Protein AF-A0A0F8XBI9-F1 (afdb_monomer_lite)

pLDDT: mean 73.4, std 14.97, range [35.91, 98.0]

Secondary structure (DSSP, 8-state):
-HHHHHHHHHHHHHHHHHHHHHHHHHHHHHHHHHHHHHHHHHHHHHH---TTT---TT--TTSHHHHHTS-SS---TTS-HHHHHHHHHHHHHHHHHHHHHHHHHHHHHHHHHHHHHHHHHHSHHHHS-HHHH-TT-HHHHHHHHHHHHHHHHHHHHHHHHHHTTSS--S------HHHHHHHHHTT-

Foldseek 3Di:
DVVVVVVVVVVVVVVVVVVVVCVVVVVVVVVVVVVVVVVVVVVVVVPPPCLVVDDPPPDPLLDPVVLVSDDCFDPDPPDDPVVRVVVNVVSVVSVVVNVVVVVVVVVVVVVVVVVVVCVLVVCCCPRPPVVVVDPPDPVVVVVVVVVVVVVVVVVVVVVVVVVVVPPDPDDDDDPDPVVVVVVVVVVD

Structure (mmCIF, N/CA/C/O backbone):
data_AF-A0A0F8XBI9-F1
#
_entry.id   AF-A0A0F8XBI9-F1
#
loop_
_atom_site.group_PDB
_atom_site.id
_atom_site.type_symbol
_atom_site.label_atom_id
_atom_site.label_alt_id
_atom_site.label_comp_id
_atom_site.label_asym_id
_atom_site.label_entity_id
_atom_site.label_seq_id
_atom_site.pdbx_PDB_ins_code
_atom_site.Cartn_x
_atom_site.Cartn_y
_atom_site.Cartn_z
_atom_site.occupancy
_atom_site.B_iso_or_equiv
_atom_site.auth_seq_id
_atom_site.auth_comp_id
_atom_site.auth_asym_id
_atom_site.auth_atom_id
_atom_site.pdbx_PDB_model_num
ATOM 1 N N . MET A 1 1 ? -11.771 57.937 15.665 1.00 55.94 1 MET A N 1
ATOM 2 C CA . MET A 1 1 ? -10.789 56.861 15.385 1.00 55.94 1 MET A CA 1
ATOM 3 C C . MET A 1 1 ? -11.235 55.465 15.844 1.00 55.94 1 MET A C 1
ATOM 5 O O . MET A 1 1 ? -10.722 54.501 15.302 1.00 55.94 1 MET A O 1
ATOM 9 N N . ALA A 1 2 ? -12.208 55.312 16.757 1.00 57.69 2 ALA A N 1
ATOM 10 C CA . ALA A 1 2 ? -12.645 53.989 17.236 1.00 57.69 2 ALA A CA 1
ATOM 11 C C . ALA A 1 2 ? -13.531 53.184 16.253 1.00 57.69 2 ALA A C 1
ATOM 13 O O . ALA A 1 2 ? -13.509 51.959 16.274 1.00 57.69 2 ALA A O 1
ATOM 14 N N . THR A 1 3 ? -14.278 53.835 15.355 1.00 57.53 3 THR A N 1
ATOM 15 C CA . THR A 1 3 ? -15.223 53.157 14.443 1.00 57.53 3 THR A CA 1
ATOM 16 C C . THR A 1 3 ? -14.546 52.416 13.285 1.00 57.53 3 THR A C 1
ATOM 18 O O . THR A 1 3 ? -15.024 51.364 12.872 1.00 57.53 3 THR A O 1
ATOM 21 N N . ALA A 1 4 ? -13.398 52.905 12.801 1.00 59.53 4 ALA A N 1
ATOM 22 C CA . ALA A 1 4 ? -12.642 52.256 11.726 1.00 59.53 4 ALA A CA 1
ATOM 23 C C . ALA A 1 4 ? -12.000 50.927 12.172 1.00 59.53 4 ALA A C 1
ATOM 25 O O . ALA A 1 4 ? -11.956 49.977 11.396 1.00 59.53 4 ALA A O 1
ATOM 26 N N . ALA A 1 5 ? -11.560 50.838 13.433 1.00 59.75 5 ALA A N 1
ATOM 27 C CA . ALA A 1 5 ? -10.934 49.637 13.991 1.00 59.75 5 ALA A CA 1
ATOM 28 C C . ALA A 1 5 ?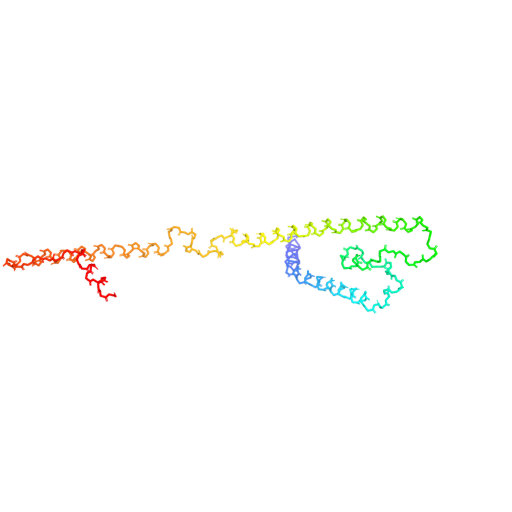 -11.935 48.490 14.226 1.00 59.75 5 ALA A C 1
ATOM 30 O O . ALA A 1 5 ? -11.600 47.317 14.071 1.00 59.75 5 ALA A O 1
ATOM 31 N N . VAL A 1 6 ? -13.185 48.818 14.565 1.00 60.22 6 VAL A N 1
ATOM 32 C CA . VAL A 1 6 ? -14.250 47.811 14.704 1.00 60.22 6 VAL A CA 1
ATOM 33 C C . VAL A 1 6 ? -14.644 47.266 13.330 1.00 60.22 6 VAL A C 1
ATOM 35 O O . VAL A 1 6 ? -14.832 46.061 13.182 1.00 60.22 6 VAL A O 1
ATOM 38 N N . PHE A 1 7 ? -14.686 48.120 12.303 1.00 60.91 7 PHE A N 1
ATOM 39 C CA . PHE A 1 7 ? -15.050 47.706 10.948 1.00 60.91 7 PHE A CA 1
ATOM 40 C C . PHE A 1 7 ? -14.015 46.759 10.321 1.00 60.91 7 PHE A C 1
ATOM 42 O O . PHE A 1 7 ? -14.392 45.764 9.708 1.00 60.91 7 PHE A O 1
ATOM 49 N N . THR A 1 8 ? -12.716 47.001 10.526 1.00 69.56 8 THR A N 1
ATOM 50 C CA . THR A 1 8 ? -11.664 46.091 10.040 1.00 69.56 8 THR A CA 1
ATOM 51 C C . THR A 1 8 ? -11.656 44.758 10.787 1.00 69.56 8 THR A C 1
ATOM 53 O O . THR A 1 8 ? -11.467 43.723 10.156 1.00 69.56 8 THR A O 1
ATOM 56 N N . SER A 1 9 ? -11.927 44.750 12.095 1.00 67.44 9 SER A N 1
ATOM 57 C CA . SER A 1 9 ? -12.008 43.519 12.896 1.00 67.44 9 SER A CA 1
ATOM 58 C C . SER A 1 9 ? -13.212 42.643 12.517 1.00 67.44 9 SER A C 1
ATOM 60 O O . SER A 1 9 ? -13.079 41.429 12.338 1.00 67.44 9 SER A O 1
ATOM 62 N N . VAL A 1 10 ? -14.383 43.255 12.302 1.00 70.00 10 VAL A N 1
ATOM 63 C CA . VAL A 1 10 ? -15.590 42.547 11.839 1.00 70.00 10 VAL A CA 1
ATOM 64 C C . VAL A 1 10 ? -15.406 42.029 10.410 1.00 70.00 10 VAL A C 1
ATOM 66 O O . VAL A 1 10 ? -15.778 40.899 10.107 1.00 70.00 10 VAL A O 1
ATOM 69 N N . PHE A 1 11 ? -14.762 42.804 9.534 1.00 73.19 11 PHE A N 1
ATOM 70 C CA . PHE A 1 11 ? -14.468 42.355 8.173 1.00 73.19 11 PHE A CA 1
ATOM 71 C C . PHE A 1 11 ? -13.441 41.213 8.148 1.00 73.19 11 PHE A C 1
ATOM 73 O O . PHE A 1 11 ? -13.590 40.262 7.383 1.00 73.19 11 PHE A O 1
ATOM 80 N N . PHE A 1 12 ? -12.429 41.257 9.019 1.00 71.94 12 PHE A N 1
ATOM 81 C CA . PHE A 1 12 ? -11.419 40.205 9.125 1.00 71.94 12 PHE A CA 1
ATOM 82 C C . PHE A 1 12 ? -12.008 38.900 9.674 1.00 71.94 12 PHE A C 1
ATOM 84 O O . PHE A 1 12 ? -11.753 37.831 9.125 1.00 71.94 12 PHE A O 1
ATOM 91 N N . THR A 1 13 ? -12.859 38.979 10.700 1.00 71.50 13 THR A N 1
ATOM 92 C CA . THR A 1 13 ? -13.565 37.807 11.245 1.00 71.50 13 THR A CA 1
ATOM 93 C C . THR A 1 13 ? -14.581 37.236 10.258 1.00 71.50 13 THR A C 1
ATOM 95 O O . THR A 1 13 ? -14.634 36.020 10.092 1.00 71.50 13 THR A O 1
ATOM 98 N N . PHE A 1 14 ? -15.315 38.080 9.527 1.00 73.25 14 PHE A N 1
ATOM 99 C CA . PHE A 1 14 ? -16.223 37.632 8.469 1.00 73.25 14 PHE A CA 1
ATOM 100 C C . PHE A 1 14 ? -15.474 36.971 7.303 1.00 73.25 14 PHE A C 1
ATOM 102 O O . PHE A 1 14 ? -15.871 35.901 6.854 1.00 73.25 14 PHE A O 1
ATOM 109 N N . CYS A 1 15 ? -14.352 37.541 6.854 1.00 69.69 15 CYS A N 1
ATOM 110 C CA . CYS A 1 15 ? -13.518 36.959 5.799 1.00 69.69 15 CYS A CA 1
ATOM 111 C C . CYS A 1 15 ? -12.897 35.621 6.236 1.00 69.69 15 CYS A C 1
ATOM 113 O O . CYS A 1 15 ? -12.906 34.652 5.478 1.00 69.69 15 CYS A O 1
ATOM 115 N N . MET A 1 16 ? -12.434 35.522 7.487 1.00 68.75 16 MET A N 1
ATOM 116 C CA . MET A 1 16 ? -11.900 34.276 8.044 1.00 68.75 16 MET A CA 1
ATOM 117 C C . MET A 1 16 ? -12.987 33.196 8.182 1.00 68.75 16 MET A C 1
ATOM 119 O O . MET A 1 16 ? -12.736 32.028 7.886 1.00 68.75 16 MET A O 1
ATOM 123 N N . LEU A 1 17 ? -14.209 33.583 8.563 1.00 70.56 17 LEU A N 1
ATOM 124 C CA . LEU A 1 17 ? -15.373 32.696 8.632 1.00 70.56 17 LEU A CA 1
ATOM 125 C C . LEU A 1 17 ? -15.809 32.223 7.238 1.00 70.56 17 LEU A C 1
ATOM 127 O O . LEU A 1 17 ? -16.051 31.036 7.036 1.00 70.56 17 LEU A O 1
ATOM 131 N N . TRP A 1 18 ? -15.833 33.122 6.254 1.00 65.44 18 TRP A N 1
ATOM 132 C CA . TRP A 1 18 ? -16.165 32.800 4.865 1.00 65.44 18 TRP A CA 1
ATOM 133 C C . TRP A 1 18 ? -15.107 31.894 4.216 1.00 65.44 18 TRP A C 1
ATOM 135 O O . TRP A 1 18 ? -15.444 30.964 3.481 1.00 65.44 18 TRP A O 1
ATOM 145 N N . ALA A 1 19 ? -13.828 32.098 4.551 1.00 62.16 19 ALA A N 1
ATOM 146 C CA . ALA A 1 19 ? -12.738 31.210 4.159 1.00 62.16 19 ALA A CA 1
ATOM 147 C C . ALA A 1 19 ? -12.867 29.818 4.807 1.00 62.16 19 ALA A C 1
ATOM 149 O O . ALA A 1 19 ? -12.650 28.813 4.134 1.00 62.16 19 ALA A O 1
ATOM 150 N N . LYS A 1 20 ? -13.272 29.737 6.083 1.00 68.19 20 LYS A N 1
ATOM 151 C CA . LYS A 1 20 ? -13.486 28.468 6.801 1.00 68.19 20 LYS A CA 1
ATOM 152 C C . LYS A 1 20 ? -14.666 27.667 6.233 1.00 68.19 20 LYS A C 1
ATOM 154 O O . LYS A 1 20 ? -14.562 26.451 6.105 1.00 68.19 20 LYS A O 1
ATOM 159 N N . VAL A 1 21 ? -15.761 28.336 5.866 1.00 69.00 21 VAL A N 1
ATOM 160 C CA . VAL A 1 21 ? -16.979 27.694 5.334 1.00 69.00 21 VAL A CA 1
ATOM 161 C C . VAL A 1 21 ? -16.777 27.141 3.916 1.00 69.00 21 VAL A C 1
ATOM 163 O O . VAL A 1 21 ? -17.317 26.087 3.595 1.00 69.00 21 VAL A O 1
ATOM 166 N N . ASN A 1 22 ? -15.962 27.789 3.077 1.00 64.44 22 ASN A N 1
ATOM 167 C CA . ASN A 1 22 ? -15.750 27.364 1.683 1.00 64.44 22 ASN A CA 1
ATOM 168 C C . ASN A 1 22 ? -14.592 26.371 1.472 1.00 64.44 22 ASN A C 1
ATOM 170 O O . ASN A 1 22 ? -14.479 25.784 0.395 1.00 64.44 22 ASN A O 1
ATOM 174 N N . GLN A 1 23 ? -13.747 26.145 2.483 1.00 70.50 23 GLN A N 1
ATOM 175 C CA . GLN A 1 23 ? -12.643 25.178 2.422 1.00 70.50 23 GLN A CA 1
ATOM 176 C C . GLN A 1 23 ? -13.041 23.770 1.928 1.00 70.50 23 GLN A C 1
ATOM 178 O O . GLN A 1 23 ? -12.378 23.281 1.011 1.00 70.50 23 GLN A O 1
ATOM 183 N N . PRO A 1 24 ? -14.097 23.112 2.450 1.00 72.69 24 PRO A N 1
ATOM 184 C CA . PRO A 1 24 ? -14.445 21.756 2.018 1.00 72.69 24 PRO A CA 1
ATOM 185 C C . PRO A 1 24 ? -14.944 21.695 0.565 1.00 72.69 24 PRO A C 1
ATOM 187 O O . PRO A 1 24 ? -14.621 20.751 -0.153 1.00 72.69 24 PRO A O 1
ATOM 190 N N . ALA A 1 25 ? -15.675 22.713 0.095 1.00 74.75 25 ALA A N 1
ATOM 191 C CA . ALA A 1 25 ? -16.201 22.755 -1.271 1.00 74.75 25 ALA A CA 1
ATOM 192 C C . ALA A 1 25 ? -15.086 22.946 -2.314 1.00 74.75 25 ALA A C 1
ATOM 194 O O . ALA A 1 25 ? -15.041 22.235 -3.317 1.00 74.75 25 ALA A O 1
ATOM 195 N N . VAL A 1 26 ? -14.138 23.853 -2.054 1.00 79.00 26 VAL A N 1
ATOM 196 C CA . VAL A 1 26 ? -12.990 24.088 -2.948 1.00 79.00 26 VAL A CA 1
ATOM 197 C C . VAL A 1 26 ? -12.076 22.864 -3.004 1.00 79.00 26 VAL A C 1
ATOM 199 O O . VAL A 1 26 ? -11.599 22.503 -4.079 1.00 79.00 26 VAL A O 1
ATOM 202 N N . GLN A 1 27 ? -11.867 22.184 -1.873 1.00 77.94 27 GLN A N 1
ATOM 203 C CA . GLN A 1 27 ? -11.088 20.945 -1.832 1.00 77.94 27 GLN A CA 1
ATOM 204 C C . GLN A 1 27 ? -11.757 19.824 -2.632 1.00 77.94 27 GLN A C 1
ATOM 206 O O . GLN A 1 27 ? -11.076 19.154 -3.408 1.00 77.94 27 GLN A O 1
ATOM 211 N N . HIS A 1 28 ? -13.077 19.660 -2.512 1.00 83.00 28 HIS A N 1
ATOM 212 C CA . HIS A 1 28 ? -13.815 18.668 -3.292 1.00 83.00 28 HIS A CA 1
ATOM 213 C C . HIS A 1 28 ? -13.764 18.948 -4.795 1.00 83.00 28 HIS A C 1
ATOM 215 O O . HIS A 1 28 ? -13.517 18.029 -5.572 1.00 83.00 28 HIS A O 1
ATOM 221 N N . VAL A 1 29 ? -13.938 20.202 -5.218 1.00 89.12 29 VAL A N 1
ATOM 222 C CA . VAL A 1 29 ? -13.847 20.574 -6.639 1.00 89.12 29 VAL A CA 1
ATOM 223 C C . VAL A 1 29 ? -12.425 20.376 -7.166 1.00 89.12 29 VAL A C 1
ATOM 225 O O . VAL A 1 29 ? -12.247 19.815 -8.243 1.00 89.12 29 VAL A O 1
ATOM 228 N N . ALA A 1 30 ? -11.397 20.750 -6.400 1.00 85.00 30 ALA A N 1
ATOM 229 C CA . ALA A 1 30 ? -10.008 20.510 -6.788 1.00 85.00 30 ALA A CA 1
ATOM 230 C C . ALA A 1 30 ? -9.706 19.008 -6.926 1.00 85.00 30 ALA A C 1
ATOM 232 O O . ALA A 1 30 ? -9.077 18.591 -7.899 1.00 85.00 30 ALA A O 1
ATOM 233 N N . GLN A 1 31 ? -10.198 18.182 -5.997 1.00 83.00 31 GLN A N 1
ATOM 234 C CA . GLN A 1 31 ? -10.091 16.723 -6.077 1.00 83.00 31 GLN A CA 1
ATOM 235 C C . GLN A 1 31 ? -10.841 16.161 -7.287 1.00 83.00 31 GLN A C 1
ATOM 237 O O . GLN A 1 31 ? -10.300 15.303 -7.981 1.00 83.00 31 GLN A O 1
ATOM 242 N N . GLN A 1 32 ? -12.038 16.670 -7.588 1.00 88.06 32 GLN A N 1
ATOM 243 C CA . GLN A 1 32 ? -12.808 16.270 -8.766 1.00 88.06 32 GLN A CA 1
ATOM 244 C C . GLN A 1 32 ? -12.078 16.631 -10.059 1.00 88.06 32 GLN A C 1
ATOM 246 O O . GLN A 1 32 ? -11.885 15.753 -10.894 1.00 88.06 32 GLN A O 1
ATOM 251 N N . ILE A 1 33 ? -11.581 17.862 -10.202 1.00 87.00 33 ILE A N 1
ATOM 252 C CA . ILE A 1 33 ? -10.787 18.288 -11.366 1.00 87.00 33 ILE A CA 1
ATOM 253 C C . ILE A 1 33 ? -9.533 17.424 -11.503 1.00 87.00 33 ILE A C 1
ATOM 255 O O . ILE A 1 33 ? -9.216 16.974 -12.599 1.00 87.00 33 ILE A O 1
ATOM 259 N N . THR A 1 34 ? -8.857 17.133 -10.392 1.00 87.38 34 THR A N 1
ATOM 260 C CA . THR A 1 34 ? -7.678 16.261 -10.383 1.00 87.38 34 THR A CA 1
ATOM 261 C C . THR A 1 34 ? -8.048 14.853 -10.852 1.00 87.38 34 THR A C 1
ATOM 263 O O . THR A 1 34 ? -7.385 14.305 -11.726 1.00 87.38 34 THR A O 1
ATOM 266 N N . SER A 1 35 ? -9.142 14.281 -10.342 1.00 84.56 35 SER A N 1
ATOM 267 C CA . SER A 1 35 ? -9.619 12.956 -10.751 1.00 84.56 35 SER A CA 1
ATOM 268 C C . SER A 1 35 ? -10.030 12.909 -12.225 1.00 84.56 35 SER A C 1
ATOM 270 O O . SER A 1 35 ? -9.683 11.959 -12.922 1.00 84.56 35 SER A O 1
ATOM 272 N N . LEU A 1 36 ? -10.688 13.962 -12.724 1.00 88.00 36 LEU A N 1
ATOM 273 C CA . LEU A 1 36 ? -11.089 14.086 -14.121 1.00 88.00 36 LEU A CA 1
ATOM 274 C C . LEU A 1 36 ? -9.868 14.232 -15.029 1.00 88.00 36 LEU A C 1
ATOM 276 O O . LEU A 1 36 ? -9.789 13.538 -16.039 1.00 88.00 36 LEU A O 1
ATOM 280 N N . TYR A 1 37 ? -8.885 15.045 -14.642 1.00 84.38 37 TYR A N 1
ATOM 281 C CA . TYR A 1 37 ? -7.615 15.179 -15.352 1.00 84.38 37 TYR A CA 1
ATOM 282 C C . TYR A 1 37 ? -6.885 13.835 -15.442 1.00 84.38 37 TYR A C 1
ATOM 284 O O . TYR A 1 37 ? -6.542 13.404 -16.539 1.00 84.38 37 TYR A O 1
ATOM 292 N N . TRP A 1 38 ? -6.731 13.111 -14.329 1.00 76.38 38 TRP A N 1
ATOM 293 C CA . TRP A 1 38 ? -6.108 11.782 -14.344 1.00 76.38 38 TRP A CA 1
ATOM 294 C C . TRP A 1 38 ? -6.920 10.755 -15.142 1.00 76.38 38 TRP A C 1
ATOM 296 O O . TRP A 1 38 ? -6.336 9.910 -15.821 1.00 76.38 38 TRP A O 1
ATOM 306 N N . SER A 1 39 ? -8.255 10.829 -15.117 1.00 79.69 39 SER A N 1
ATOM 307 C CA . SER A 1 39 ? -9.118 9.955 -15.922 1.00 79.69 39 SER A CA 1
ATOM 308 C C . SER A 1 39 ? -8.989 10.234 -17.422 1.00 79.69 39 SER A C 1
ATOM 310 O O . SER A 1 39 ? -8.874 9.300 -18.203 1.00 79.69 39 SER A O 1
ATOM 312 N N . SER A 1 40 ? -8.909 11.505 -17.820 1.00 78.56 40 SER A N 1
ATOM 313 C CA . SER A 1 40 ? -8.727 11.922 -19.210 1.00 78.56 40 SER A CA 1
ATOM 314 C C . SER A 1 40 ? -7.331 11.566 -19.712 1.00 78.56 40 SER A C 1
ATOM 316 O O . SER A 1 40 ? -7.199 10.941 -20.756 1.00 78.56 40 SER A O 1
ATOM 318 N N . VAL A 1 41 ? -6.285 11.843 -18.927 1.00 71.62 41 VAL A N 1
ATOM 319 C CA . VAL A 1 41 ? -4.907 11.443 -19.252 1.00 71.62 41 VAL A CA 1
ATOM 320 C C . VAL A 1 41 ? -4.810 9.926 -19.408 1.00 71.62 41 VAL A C 1
ATOM 322 O O . VAL A 1 41 ? -4.250 9.457 -20.393 1.00 71.62 41 VAL A O 1
ATOM 325 N N . SER A 1 42 ? -5.402 9.153 -18.492 1.00 65.75 42 SER A N 1
ATOM 326 C CA . SER A 1 42 ? -5.386 7.686 -18.585 1.00 65.75 42 SER A CA 1
ATOM 327 C C . SER A 1 42 ? -6.239 7.130 -19.736 1.00 65.75 42 SER A C 1
ATOM 329 O O . SER A 1 42 ? -5.893 6.094 -20.302 1.00 65.75 42 SER A O 1
ATOM 331 N N . GLN A 1 43 ? -7.325 7.805 -20.123 1.00 62.84 43 GLN A N 1
ATOM 332 C CA . GLN A 1 43 ? -8.129 7.455 -21.301 1.00 62.84 43 GLN A CA 1
ATOM 333 C C . GLN A 1 43 ? -7.398 7.780 -22.602 1.00 62.84 43 GLN A C 1
ATOM 335 O O . GLN A 1 43 ? -7.318 6.918 -23.469 1.00 62.84 43 GLN A O 1
ATOM 340 N N . ILE A 1 44 ? -6.766 8.952 -22.702 1.00 58.78 44 ILE A N 1
ATOM 341 C CA . ILE A 1 44 ? -5.919 9.318 -23.842 1.00 58.78 44 ILE A CA 1
ATOM 342 C C . ILE A 1 44 ? -4.793 8.295 -23.991 1.00 58.78 44 ILE A C 1
ATOM 344 O O . ILE A 1 44 ? -4.588 7.799 -25.089 1.00 58.78 44 ILE A O 1
ATOM 348 N N . THR A 1 45 ? -4.137 7.878 -22.900 1.00 56.66 45 THR A N 1
ATOM 349 C CA . THR A 1 45 ? -3.123 6.810 -22.972 1.00 56.66 45 THR A CA 1
ATOM 350 C C . THR A 1 45 ? -3.674 5.433 -23.363 1.00 56.66 45 THR A C 1
ATOM 352 O O . THR A 1 45 ? -2.896 4.584 -23.780 1.00 56.66 45 THR A O 1
ATOM 355 N N . ARG A 1 46 ? -4.985 5.182 -23.219 1.00 55.84 46 ARG A N 1
ATOM 356 C CA . ARG A 1 46 ? -5.636 3.917 -23.614 1.00 55.84 46 ARG A CA 1
ATOM 357 C C . ARG A 1 46 ? -6.137 3.925 -25.058 1.00 55.84 46 ARG A C 1
ATOM 359 O O . ARG A 1 46 ? -6.100 2.877 -25.692 1.00 55.84 46 ARG A O 1
ATOM 366 N N . ASP A 1 47 ? -6.589 5.074 -25.560 1.00 50.94 47 ASP A N 1
ATOM 367 C CA . ASP A 1 47 ? -7.105 5.226 -26.928 1.00 50.94 47 ASP A CA 1
ATOM 368 C C . ASP A 1 47 ? -5.988 5.318 -27.975 1.00 50.94 47 ASP A C 1
ATOM 370 O O . ASP A 1 47 ? -6.229 5.063 -29.160 1.00 50.94 47 ASP A O 1
ATOM 374 N N . VAL A 1 48 ? -4.746 5.625 -27.569 1.00 47.47 48 VAL A N 1
ATOM 375 C CA . VAL A 1 48 ? -3.622 5.491 -28.494 1.00 47.47 48 VAL A CA 1
ATOM 376 C C . VAL A 1 48 ? -3.288 4.011 -28.666 1.00 47.47 48 VAL A C 1
ATOM 378 O O . VAL A 1 48 ? -2.600 3.371 -27.877 1.00 47.47 48 VAL A O 1
ATOM 381 N N . THR A 1 49 ? -3.742 3.491 -29.793 1.00 44.09 49 THR A N 1
ATOM 382 C CA . THR A 1 49 ? -3.274 2.318 -30.537 1.00 44.09 49 THR A CA 1
ATOM 383 C C . THR A 1 49 ? -1.766 2.367 -30.889 1.00 44.09 49 THR A C 1
ATOM 385 O O . THR A 1 49 ? -1.334 1.835 -31.907 1.00 44.09 49 THR A O 1
ATOM 388 N N . SER A 1 50 ? -0.927 2.989 -30.051 1.00 47.88 50 SER A N 1
ATOM 389 C CA . SER A 1 50 ? 0.518 3.203 -30.215 1.00 47.88 50 SER A CA 1
ATOM 390 C C . SER A 1 50 ? 1.379 2.224 -29.417 1.00 47.88 50 SER A C 1
ATOM 392 O O . SER A 1 50 ? 2.563 2.482 -29.206 1.00 47.88 50 SER A O 1
ATOM 394 N N . LEU A 1 51 ? 0.856 1.058 -29.029 1.00 50.38 51 LEU A N 1
ATOM 395 C CA . LEU A 1 51 ? 1.710 -0.009 -28.488 1.00 50.38 51 LEU A CA 1
ATOM 396 C C . LEU A 1 51 ? 2.775 -0.488 -29.503 1.00 50.38 51 LEU A C 1
ATOM 398 O O . LEU A 1 51 ? 3.790 -1.040 -29.094 1.00 50.38 51 LEU A O 1
ATOM 402 N N . GLU A 1 52 ? 2.596 -0.213 -30.802 1.00 48.25 52 GLU A N 1
ATOM 403 C CA . GLU A 1 52 ? 3.609 -0.437 -31.850 1.00 48.25 52 GLU A CA 1
ATOM 404 C C . GLU A 1 52 ? 4.571 0.750 -32.068 1.00 48.25 52 GLU A C 1
ATOM 406 O O . GLU A 1 52 ? 5.618 0.574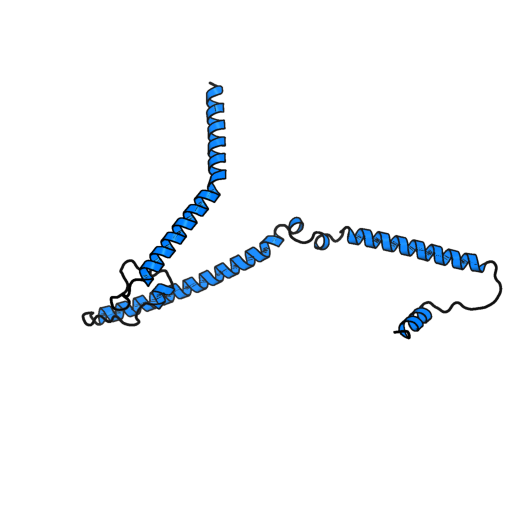 -32.686 1.00 48.25 52 GLU A O 1
ATOM 411 N N . ARG A 1 53 ? 4.256 1.961 -31.576 1.00 47.81 53 ARG A N 1
ATOM 412 C CA . ARG A 1 53 ? 5.047 3.188 -31.836 1.00 47.81 53 ARG A CA 1
ATOM 413 C C . ARG A 1 53 ? 5.892 3.653 -30.643 1.00 47.81 53 ARG A C 1
ATOM 415 O O . ARG A 1 53 ? 6.700 4.566 -30.783 1.00 47.81 53 ARG A O 1
ATOM 422 N N . GLY A 1 54 ? 5.772 2.984 -29.502 1.00 54.75 54 GLY A N 1
ATOM 423 C CA . GLY A 1 54 ? 6.531 3.309 -28.302 1.00 54.75 54 GLY A CA 1
ATOM 424 C C . GLY A 1 54 ? 5.784 4.256 -27.369 1.00 54.75 54 GLY A C 1
ATOM 425 O O . GLY A 1 54 ? 4.773 4.865 -27.708 1.00 54.75 54 GLY A O 1
ATOM 426 N N . ILE A 1 55 ? 6.282 4.316 -26.141 1.00 62.28 55 ILE A N 1
ATOM 427 C CA . ILE A 1 55 ? 5.696 5.085 -25.046 1.00 62.28 55 ILE A CA 1
ATOM 428 C C . ILE A 1 55 ? 5.950 6.566 -25.314 1.00 62.28 55 ILE A C 1
ATOM 430 O O . ILE A 1 55 ? 7.104 6.981 -25.437 1.00 62.28 55 ILE A O 1
ATOM 434 N N . ASP A 1 56 ? 4.882 7.361 -25.395 1.00 65.19 56 ASP A N 1
ATOM 435 C CA . ASP A 1 56 ? 5.006 8.805 -25.577 1.00 65.19 56 ASP A CA 1
ATOM 436 C C . ASP A 1 56 ? 5.847 9.420 -24.450 1.00 65.19 56 ASP A C 1
ATOM 438 O O . ASP A 1 56 ? 5.749 9.048 -23.279 1.00 65.19 56 ASP A O 1
ATOM 442 N N . ARG A 1 57 ? 6.670 10.420 -24.788 1.00 68.19 57 ARG A N 1
ATOM 443 C CA . ARG A 1 57 ? 7.581 11.093 -23.839 1.00 68.19 57 ARG A CA 1
ATOM 444 C C . ARG A 1 57 ? 6.860 11.726 -22.636 1.00 68.19 57 ARG A C 1
ATOM 446 O O . ARG A 1 57 ? 7.501 12.066 -21.645 1.00 68.19 57 ARG A O 1
ATOM 453 N N . THR A 1 58 ? 5.549 11.911 -22.734 1.00 70.31 58 THR A N 1
ATOM 454 C CA . THR A 1 58 ? 4.674 12.479 -21.703 1.00 70.31 58 THR A CA 1
ATOM 455 C C . THR A 1 58 ? 4.076 11.436 -20.760 1.00 70.31 58 THR A C 1
ATOM 457 O O . THR A 1 58 ? 3.411 11.818 -19.798 1.00 70.31 58 THR A O 1
ATOM 460 N N . VAL A 1 59 ? 4.289 10.138 -21.003 1.00 73.50 59 VAL A N 1
ATOM 461 C CA . VAL A 1 59 ? 3.737 9.084 -20.151 1.00 73.50 59 VAL A CA 1
ATOM 462 C C . VAL A 1 59 ? 4.394 9.134 -18.779 1.00 73.50 59 VAL A C 1
ATOM 464 O O . VAL A 1 59 ? 5.616 9.083 -18.633 1.00 73.50 59 VAL A O 1
ATOM 467 N N . ASP A 1 60 ? 3.554 9.215 -17.751 1.00 77.81 60 ASP A N 1
ATOM 468 C CA . ASP A 1 60 ? 4.015 9.196 -16.375 1.00 77.81 60 ASP A CA 1
ATOM 469 C C . ASP A 1 60 ? 4.512 7.793 -15.993 1.00 77.81 60 ASP A C 1
ATOM 471 O O . ASP A 1 60 ? 3.728 6.871 -15.746 1.00 77.81 60 ASP A O 1
ATOM 475 N N . LEU A 1 61 ? 5.835 7.647 -15.904 1.00 79.25 61 LEU A N 1
ATOM 476 C CA . LEU A 1 61 ? 6.517 6.431 -15.448 1.00 79.25 61 LEU A CA 1
ATOM 477 C C . LEU A 1 61 ? 6.456 6.251 -13.925 1.00 79.25 61 LEU A C 1
ATOM 479 O O . LEU A 1 61 ? 7.135 5.391 -13.368 1.00 79.25 61 LEU A O 1
ATOM 483 N N . SER A 1 62 ? 5.675 7.072 -13.222 1.00 76.81 62 SER A N 1
ATOM 484 C CA . SER A 1 62 ? 5.360 6.848 -11.821 1.00 76.81 62 SER A CA 1
ATOM 485 C C . SER A 1 62 ? 4.232 5.819 -11.640 1.00 76.81 62 SER A C 1
ATOM 487 O O . SER A 1 62 ? 4.192 5.158 -10.605 1.00 76.81 62 SER A O 1
ATOM 489 N N . SER A 1 63 ? 3.341 5.629 -12.613 1.00 78.44 63 SER A N 1
ATOM 490 C CA . SER A 1 63 ? 2.240 4.669 -12.486 1.00 78.44 63 SER A CA 1
ATOM 491 C C . SER A 1 63 ? 2.709 3.233 -12.727 1.00 78.44 63 SER A C 1
ATOM 493 O O . SER A 1 63 ? 3.286 2.941 -13.774 1.00 78.44 63 SER A O 1
ATOM 495 N N . HIS A 1 64 ? 2.387 2.312 -11.810 1.00 81.56 64 HIS A N 1
ATOM 496 C CA . HIS A 1 64 ? 2.714 0.887 -11.959 1.00 81.56 64 HIS A CA 1
ATOM 497 C C . HIS A 1 64 ? 2.187 0.302 -13.279 1.00 81.56 64 HIS A C 1
ATOM 499 O O . HIS A 1 64 ? 2.900 -0.436 -13.952 1.00 81.56 64 HIS A O 1
ATOM 505 N N . GLN A 1 65 ? 0.970 0.679 -13.692 1.00 78.56 65 GLN A N 1
ATOM 506 C CA . GLN A 1 65 ? 0.364 0.181 -14.934 1.00 78.56 65 GLN A CA 1
ATOM 507 C C . GLN A 1 65 ? 1.204 0.554 -16.164 1.00 78.56 65 GLN A C 1
ATOM 509 O O . GLN A 1 65 ? 1.455 -0.291 -17.020 1.00 78.56 65 GLN A O 1
ATOM 514 N N . ASN A 1 66 ? 1.723 1.782 -16.203 1.00 80.75 66 ASN A N 1
ATOM 515 C CA . ASN A 1 66 ? 2.568 2.254 -17.300 1.00 80.75 66 ASN A CA 1
ATOM 516 C C . ASN A 1 66 ? 3.937 1.556 -17.288 1.00 80.75 66 ASN A C 1
ATOM 518 O O . ASN A 1 66 ? 4.483 1.244 -18.342 1.00 80.75 66 ASN A O 1
ATOM 522 N N . ILE A 1 67 ? 4.475 1.253 -16.100 1.00 82.12 67 ILE A N 1
ATOM 523 C CA . ILE A 1 67 ? 5.737 0.513 -15.961 1.00 82.12 67 ILE A CA 1
ATOM 524 C C . ILE A 1 67 ? 5.578 -0.934 -16.450 1.00 82.12 67 ILE A C 1
ATOM 526 O O . ILE A 1 67 ? 6.461 -1.443 -17.131 1.00 82.12 67 ILE A O 1
ATOM 530 N N . THR A 1 68 ? 4.455 -1.600 -16.156 1.00 79.12 68 THR A N 1
ATOM 531 C CA . THR A 1 68 ? 4.208 -2.981 -16.623 1.00 79.12 68 THR A CA 1
ATOM 532 C C . THR A 1 68 ? 4.025 -3.097 -18.133 1.00 79.12 68 THR A C 1
ATOM 534 O O . THR A 1 68 ? 4.230 -4.168 -18.692 1.00 79.12 68 THR A O 1
ATOM 537 N N . GLN A 1 69 ? 3.653 -2.001 -18.792 1.00 79.50 69 GLN A N 1
ATOM 538 C CA . GLN A 1 69 ? 3.486 -1.934 -20.242 1.00 79.50 69 GLN A CA 1
ATOM 539 C C . GLN A 1 69 ? 4.809 -1.656 -20.978 1.00 79.50 69 GLN A C 1
ATOM 541 O O . GLN A 1 69 ? 4.832 -1.682 -22.207 1.00 79.50 69 GLN A O 1
ATOM 546 N N . LEU A 1 70 ? 5.911 -1.402 -20.254 1.00 78.00 70 LEU A N 1
ATOM 547 C CA . LEU A 1 70 ? 7.231 -1.203 -20.853 1.00 78.00 70 LEU A CA 1
ATOM 548 C C . LEU A 1 70 ? 7.715 -2.485 -21.549 1.00 78.00 70 LEU A C 1
ATOM 550 O O . LEU A 1 70 ? 7.790 -3.533 -20.901 1.00 78.00 70 LEU A O 1
ATOM 554 N N . PRO A 1 71 ? 8.121 -2.410 -22.830 1.00 77.00 71 PRO A N 1
ATOM 555 C CA . PRO A 1 71 ? 8.778 -3.520 -23.507 1.00 77.00 71 PRO A CA 1
ATOM 556 C C . PRO A 1 71 ? 10.042 -3.977 -22.771 1.00 77.00 71 PRO A C 1
ATOM 558 O O . PRO A 1 71 ? 10.784 -3.168 -22.221 1.00 77.00 71 PRO A O 1
ATOM 561 N N . ALA A 1 72 ? 10.323 -5.280 -22.785 1.00 71.31 72 ALA A N 1
ATOM 562 C CA . ALA A 1 72 ? 11.568 -5.817 -22.228 1.00 71.31 72 ALA A CA 1
ATOM 563 C C . ALA A 1 72 ? 12.803 -5.443 -23.074 1.00 71.31 72 ALA A C 1
ATOM 565 O O . ALA A 1 72 ? 13.928 -5.437 -22.574 1.00 71.31 72 ALA A O 1
ATOM 566 N N . GLU A 1 73 ? 12.600 -5.124 -24.356 1.00 72.75 73 GLU A N 1
ATOM 567 C CA . GLU A 1 73 ? 13.661 -4.777 -25.298 1.00 72.75 73 GLU A CA 1
ATOM 568 C C . GLU A 1 73 ? 13.254 -3.581 -26.164 1.00 72.75 73 GLU A C 1
ATOM 570 O O . GLU A 1 73 ? 12.082 -3.399 -26.494 1.00 72.75 73 GLU A O 1
ATOM 575 N N . LEU A 1 74 ? 14.237 -2.755 -26.535 1.00 70.81 74 LEU A N 1
ATOM 576 C CA . LEU A 1 74 ? 14.035 -1.684 -27.505 1.00 70.81 74 LEU A CA 1
ATOM 577 C C . LEU A 1 74 ? 13.947 -2.301 -28.906 1.00 70.81 74 LEU A C 1
ATOM 579 O O . LEU A 1 74 ? 14.938 -2.829 -29.406 1.00 70.81 74 LEU A O 1
ATOM 583 N N . TYR A 1 75 ? 12.779 -2.206 -29.546 1.00 64.06 75 TYR A N 1
ATOM 584 C CA . TYR A 1 75 ? 12.536 -2.739 -30.897 1.00 64.06 75 TYR A CA 1
ATOM 585 C C . TYR A 1 75 ? 13.263 -1.973 -32.015 1.00 64.06 75 TYR A C 1
ATOM 587 O O . TYR A 1 75 ? 13.248 -2.385 -33.174 1.00 64.06 75 TYR A O 1
ATOM 595 N N . GLU A 1 76 ? 13.911 -0.857 -31.686 1.00 69.00 76 GLU A N 1
ATOM 596 C CA . GLU A 1 76 ? 14.587 -0.007 -32.654 1.00 69.00 76 GLU A CA 1
ATOM 597 C C . GLU A 1 76 ? 15.920 -0.646 -33.094 1.00 69.00 76 GLU A C 1
ATOM 599 O O . GLU A 1 76 ? 16.894 -0.755 -32.339 1.00 69.00 76 GLU A O 1
ATOM 604 N N . GLN A 1 77 ? 15.959 -1.121 -34.343 1.00 62.44 77 GLN A N 1
ATOM 605 C CA . GLN A 1 77 ? 17.126 -1.793 -34.934 1.00 62.44 77 GLN A CA 1
ATOM 606 C C . GLN A 1 77 ? 18.332 -0.858 -35.116 1.00 62.44 77 GLN A C 1
ATOM 608 O O . GLN A 1 77 ? 19.455 -1.341 -35.225 1.00 62.44 77 GLN A O 1
ATOM 613 N N . SER A 1 78 ? 18.113 0.459 -35.094 1.00 60.19 78 SER A N 1
ATOM 614 C CA . SER A 1 78 ? 19.135 1.510 -35.172 1.00 60.19 78 SER A CA 1
ATOM 615 C C . SER A 1 78 ? 19.815 1.839 -33.839 1.00 60.19 78 SER A C 1
ATOM 617 O O . SER A 1 78 ? 20.809 2.563 -33.849 1.00 60.19 78 SER A O 1
ATOM 619 N N . ALA A 1 79 ? 19.314 1.332 -32.707 1.00 70.81 79 ALA A N 1
ATOM 620 C CA . ALA A 1 79 ? 19.923 1.586 -31.403 1.00 70.81 79 ALA A CA 1
ATOM 621 C C . ALA A 1 79 ? 21.245 0.819 -31.247 1.00 70.81 79 ALA A C 1
ATOM 623 O O . ALA A 1 79 ? 21.320 -0.380 -31.537 1.00 70.81 79 ALA A O 1
ATOM 624 N N . SER A 1 80 ? 22.273 1.504 -30.742 1.00 81.81 80 SER A N 1
ATOM 625 C CA . SER A 1 80 ? 23.560 0.878 -30.426 1.00 81.81 80 SER A CA 1
ATOM 626 C C . SER A 1 80 ? 23.402 -0.127 -29.278 1.00 81.81 80 SER A C 1
ATOM 628 O O . SER A 1 80 ? 22.561 0.040 -28.390 1.00 81.81 80 SER A O 1
ATOM 630 N N . GLU A 1 81 ? 24.236 -1.167 -29.245 1.00 82.38 81 GLU A N 1
ATOM 631 C CA . GLU A 1 81 ? 24.209 -2.182 -28.180 1.00 82.38 81 GLU A CA 1
ATOM 632 C C . GLU A 1 81 ? 24.405 -1.556 -26.783 1.00 82.38 81 GLU A C 1
ATOM 634 O O . GLU A 1 81 ? 23.789 -1.971 -25.799 1.00 82.38 81 GLU A O 1
ATOM 639 N N . GLU A 1 82 ? 25.184 -0.475 -26.698 1.00 84.81 82 GLU A N 1
ATOM 640 C CA . GLU A 1 82 ? 25.371 0.299 -25.466 1.00 84.81 82 GLU A CA 1
ATOM 641 C C . GLU A 1 82 ? 24.074 0.972 -24.984 1.00 84.81 82 GLU A C 1
ATOM 643 O O . GLU A 1 82 ? 23.798 1.027 -23.781 1.00 84.81 82 GLU A O 1
ATOM 648 N N . GLU A 1 83 ? 23.246 1.458 -25.911 1.00 84.06 83 GLU A N 1
ATOM 649 C CA . GLU A 1 83 ? 21.967 2.106 -25.610 1.00 84.06 83 GLU A CA 1
ATOM 650 C C . GLU A 1 83 ? 20.940 1.084 -25.123 1.00 84.06 83 GLU A C 1
ATOM 652 O O . GLU A 1 83 ? 20.219 1.344 -24.155 1.00 84.06 83 GLU A O 1
ATOM 657 N N . ARG A 1 84 ? 20.939 -0.115 -25.717 1.00 84.56 84 ARG A N 1
ATOM 658 C CA . ARG A 1 84 ? 20.122 -1.250 -25.265 1.00 84.56 84 ARG A CA 1
ATOM 659 C C . ARG A 1 84 ? 20.506 -1.689 -23.857 1.00 84.56 84 ARG A C 1
ATOM 661 O O . ARG A 1 84 ? 19.635 -1.841 -22.999 1.00 84.56 84 ARG A O 1
ATOM 668 N N . ALA A 1 85 ? 21.803 -1.821 -23.582 1.00 87.50 85 ALA A N 1
ATOM 669 C CA . ALA A 1 85 ? 22.292 -2.148 -22.246 1.00 87.50 85 ALA A CA 1
ATOM 670 C C . ALA A 1 85 ? 21.929 -1.058 -21.221 1.00 87.50 85 ALA A C 1
ATOM 672 O O . ALA A 1 85 ? 21.525 -1.359 -20.094 1.00 87.50 85 ALA A O 1
ATOM 673 N N . ARG A 1 86 ? 22.027 0.222 -21.606 1.00 89.75 86 ARG A N 1
ATOM 674 C CA . ARG A 1 86 ? 21.627 1.353 -20.757 1.00 89.75 86 ARG A CA 1
ATOM 675 C C . ARG A 1 86 ? 20.128 1.343 -20.461 1.00 89.75 86 ARG A C 1
ATOM 677 O O . ARG A 1 86 ? 19.749 1.590 -19.315 1.00 89.75 86 ARG A O 1
ATOM 684 N N . TYR A 1 87 ? 19.296 1.047 -21.455 1.00 87.25 87 TY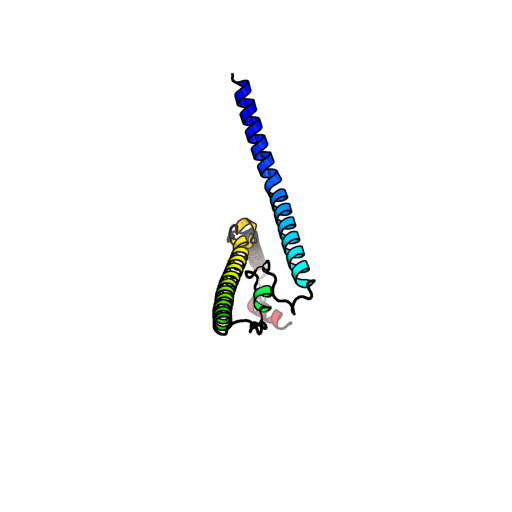R A N 1
ATOM 685 C CA . TYR A 1 87 ? 17.852 0.914 -21.283 1.00 87.25 87 TYR A CA 1
ATOM 686 C C . TYR A 1 87 ? 17.502 -0.201 -20.296 1.00 87.25 87 TYR A C 1
ATOM 688 O O . TYR A 1 87 ? 16.802 0.069 -19.322 1.00 87.25 87 TYR A O 1
ATOM 696 N N . LYS A 1 88 ? 18.066 -1.405 -20.472 1.00 87.75 88 LYS A N 1
ATOM 697 C CA . LYS A 1 88 ? 17.828 -2.545 -19.568 1.00 87.75 88 LYS A CA 1
ATOM 698 C C . LYS A 1 88 ? 18.165 -2.196 -18.112 1.00 87.75 88 LYS A C 1
ATOM 700 O O . LYS A 1 88 ? 17.336 -2.375 -17.225 1.00 87.75 88 LYS A O 1
ATOM 705 N N . ARG A 1 89 ? 19.317 -1.557 -17.868 1.00 91.62 89 ARG A N 1
ATOM 706 C CA . ARG A 1 89 ? 19.703 -1.084 -16.520 1.00 91.62 89 ARG A CA 1
ATOM 707 C C . ARG A 1 89 ? 18.713 -0.072 -15.929 1.00 91.62 89 ARG A C 1
ATOM 709 O O . ARG A 1 89 ? 18.439 -0.092 -14.729 1.00 91.62 89 ARG A O 1
ATOM 716 N N . LEU A 1 90 ? 18.202 0.854 -16.743 1.00 89.81 90 LEU A N 1
ATOM 717 C CA . LEU A 1 90 ? 17.214 1.842 -16.296 1.00 89.81 90 LEU A CA 1
ATOM 718 C C . LEU A 1 90 ? 15.865 1.190 -15.997 1.00 89.81 90 LEU A C 1
ATOM 720 O O . LEU A 1 90 ? 15.243 1.536 -14.995 1.00 89.81 90 LEU A O 1
ATOM 724 N N . GLN A 1 91 ? 15.442 0.233 -16.819 1.00 87.38 91 GLN A N 1
ATOM 725 C CA . GLN A 1 91 ? 14.216 -0.528 -16.617 1.00 87.38 91 GLN A CA 1
ATOM 726 C C . GLN A 1 91 ? 14.267 -1.324 -15.311 1.00 87.38 91 GLN A C 1
ATOM 728 O O . GLN A 1 91 ? 13.365 -1.197 -14.486 1.00 87.38 91 GLN A O 1
ATOM 733 N N . GLU A 1 92 ? 15.351 -2.062 -15.066 1.00 90.31 92 GLU A N 1
ATOM 734 C CA . GLU A 1 92 ? 15.568 -2.784 -13.806 1.00 90.31 92 GLU A CA 1
ATOM 735 C C . GLU A 1 92 ? 15.489 -1.843 -12.599 1.00 90.31 92 GLU A C 1
ATOM 737 O O . GLU A 1 92 ? 14.818 -2.132 -11.604 1.00 90.31 92 GLU A O 1
ATOM 742 N N . ARG A 1 93 ? 16.117 -0.665 -12.702 1.00 92.62 93 ARG A N 1
ATOM 743 C CA . ARG A 1 93 ? 16.058 0.353 -11.649 1.00 92.62 93 ARG A CA 1
ATOM 744 C C . ARG A 1 93 ? 14.640 0.884 -11.436 1.00 92.62 93 ARG A C 1
ATOM 746 O O . ARG A 1 93 ? 14.243 1.069 -10.285 1.00 92.62 93 ARG A O 1
ATOM 753 N N . LEU A 1 94 ? 13.886 1.143 -12.504 1.00 91.25 94 LEU A N 1
ATOM 754 C CA . LEU A 1 94 ? 12.500 1.612 -12.419 1.00 91.25 94 LEU A CA 1
ATOM 755 C C . LEU A 1 94 ? 11.606 0.574 -11.741 1.00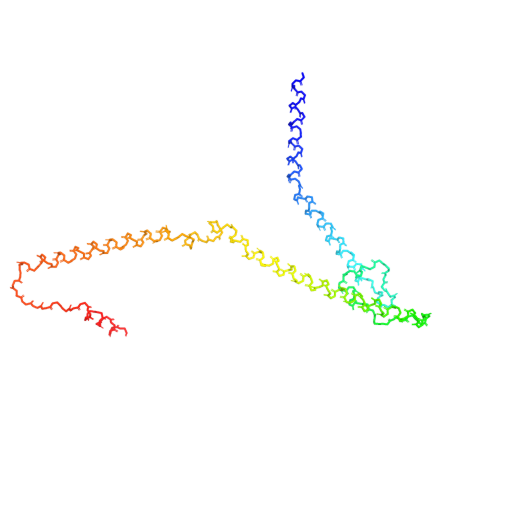 91.25 94 LEU A C 1
ATOM 757 O O . LEU A 1 94 ? 10.894 0.920 -10.801 1.00 91.25 94 LEU A O 1
ATOM 761 N N . VAL A 1 95 ? 11.708 -0.693 -12.142 1.00 90.00 95 VAL A N 1
ATOM 762 C CA . VAL A 1 95 ? 10.966 -1.802 -11.525 1.00 90.00 95 VAL A CA 1
ATOM 763 C C . VAL A 1 95 ? 11.344 -1.954 -10.048 1.00 90.00 95 VAL A C 1
ATOM 765 O O . VAL A 1 95 ? 10.471 -2.095 -9.193 1.00 90.00 95 VAL A O 1
ATOM 768 N N . GLY A 1 96 ? 12.632 -1.847 -9.707 1.00 93.31 96 GLY A N 1
ATOM 769 C CA . GLY A 1 96 ? 13.090 -1.868 -8.316 1.00 93.31 96 GLY A CA 1
ATOM 770 C C . GLY A 1 96 ? 12.490 -0.741 -7.465 1.00 93.31 96 GLY A C 1
ATOM 771 O O . GLY A 1 96 ? 12.019 -0.979 -6.351 1.00 93.31 96 GLY A O 1
ATOM 772 N N . LEU A 1 97 ? 12.462 0.487 -7.992 1.00 93.88 97 LEU A N 1
ATOM 773 C CA . LEU A 1 97 ? 11.860 1.638 -7.312 1.00 93.88 97 LEU A CA 1
ATOM 774 C C . LEU A 1 97 ? 10.338 1.519 -7.186 1.00 93.88 97 LEU A C 1
ATOM 776 O O . LEU A 1 97 ? 9.780 1.925 -6.164 1.00 93.88 97 LEU A O 1
ATOM 780 N N . ASP A 1 98 ? 9.670 0.969 -8.196 1.00 92.56 98 ASP A N 1
ATOM 781 C CA . ASP A 1 98 ? 8.231 0.732 -8.158 1.00 92.56 98 ASP A CA 1
ATOM 782 C C . ASP A 1 98 ? 7.863 -0.300 -7.086 1.00 92.56 98 ASP A C 1
ATOM 784 O O . ASP A 1 98 ? 7.019 -0.031 -6.233 1.00 92.56 98 ASP A O 1
ATOM 788 N N . ASN A 1 99 ? 8.595 -1.413 -7.013 1.00 92.88 99 ASN A N 1
ATOM 789 C CA . ASN A 1 99 ? 8.416 -2.419 -5.965 1.00 92.88 99 ASN A CA 1
ATOM 790 C C . ASN A 1 99 ? 8.552 -1.820 -4.555 1.00 92.88 99 ASN A C 1
ATOM 792 O O . ASN A 1 99 ? 7.715 -2.068 -3.682 1.00 92.88 99 ASN A O 1
ATOM 796 N N . LEU A 1 100 ? 9.570 -0.981 -4.326 1.00 95.12 100 LEU A N 1
ATOM 797 C CA . LEU A 1 100 ? 9.748 -0.279 -3.049 1.00 95.12 100 LEU A CA 1
ATOM 798 C C . LEU A 1 100 ? 8.574 0.653 -2.736 1.00 95.12 100 LEU A C 1
ATOM 800 O O . LEU A 1 100 ? 8.126 0.741 -1.589 1.00 95.12 100 LEU A O 1
ATOM 804 N N . ARG A 1 101 ? 8.060 1.350 -3.750 1.00 93.44 101 ARG A N 1
ATOM 805 C CA . ARG A 1 101 ? 6.897 2.222 -3.597 1.00 93.44 101 ARG A CA 1
ATOM 806 C C . ARG A 1 101 ? 5.653 1.426 -3.230 1.00 93.44 101 ARG A C 1
ATOM 808 O O . ARG A 1 101 ? 4.982 1.795 -2.271 1.00 93.44 101 ARG A O 1
ATOM 815 N N . GLN A 1 102 ? 5.391 0.313 -3.911 1.00 92.19 102 GLN A N 1
ATOM 816 C CA . GLN A 1 102 ? 4.259 -0.561 -3.607 1.00 92.19 102 GLN A CA 1
ATOM 817 C C . GLN A 1 102 ? 4.317 -1.102 -2.180 1.00 92.19 102 GLN A C 1
ATOM 819 O O . GLN A 1 102 ? 3.309 -1.102 -1.478 1.00 92.19 102 GLN A O 1
ATOM 824 N N . GLN A 1 103 ? 5.495 -1.524 -1.716 1.00 95.88 103 GLN A N 1
ATOM 825 C CA . GLN A 1 103 ? 5.674 -1.978 -0.335 1.00 95.88 103 GLN A CA 1
ATOM 826 C C . GLN A 1 103 ? 5.343 -0.875 0.675 1.00 95.88 103 GLN A C 1
ATOM 828 O O . GLN A 1 103 ? 4.631 -1.118 1.651 1.00 95.88 103 GLN A O 1
ATOM 833 N N . ARG A 1 104 ? 5.818 0.354 0.429 1.00 96.31 104 ARG A N 1
ATOM 834 C CA . ARG A 1 104 ? 5.492 1.508 1.278 1.00 96.31 104 ARG A CA 1
ATOM 835 C C . ARG A 1 104 ? 4.004 1.829 1.248 1.00 96.31 104 ARG A C 1
ATOM 837 O O . ARG A 1 104 ? 3.438 2.096 2.301 1.00 96.31 104 ARG A O 1
ATOM 844 N N . GLN A 1 105 ? 3.372 1.762 0.082 1.00 94.75 105 GLN A N 1
ATOM 845 C CA . GLN A 1 105 ? 1.946 2.030 -0.068 1.00 94.75 105 GLN A CA 1
ATOM 846 C C . GLN A 1 105 ? 1.100 1.011 0.699 1.00 94.75 105 GLN A C 1
ATOM 848 O O . GLN A 1 105 ? 0.294 1.409 1.530 1.00 94.75 105 GLN A O 1
ATOM 853 N N . ARG A 1 106 ? 1.391 -0.290 0.555 1.00 95.94 106 ARG A N 1
ATOM 854 C CA . ARG A 1 106 ? 0.739 -1.355 1.339 1.00 95.94 106 ARG A CA 1
ATOM 855 C C . ARG A 1 106 ? 0.884 -1.124 2.841 1.00 95.94 106 ARG A C 1
ATOM 857 O O . ARG A 1 106 ? -0.077 -1.291 3.584 1.00 95.94 106 ARG A O 1
ATOM 864 N N . ARG A 1 107 ? 2.071 -0.704 3.295 1.00 97.38 107 ARG A N 1
ATOM 865 C CA . ARG A 1 107 ? 2.302 -0.369 4.706 1.00 97.38 107 ARG A CA 1
ATOM 866 C C . ARG A 1 107 ? 1.467 0.832 5.152 1.00 97.38 107 ARG A C 1
ATOM 868 O O . ARG A 1 107 ? 0.920 0.806 6.249 1.00 97.38 107 ARG A O 1
ATOM 875 N N . LEU A 1 108 ? 1.362 1.876 4.332 1.00 98.00 108 LEU A N 1
ATOM 876 C CA . LEU A 1 108 ? 0.515 3.031 4.636 1.00 98.00 108 LEU A CA 1
ATOM 877 C C . LEU A 1 108 ? -0.964 2.648 4.698 1.00 98.00 108 LEU A C 1
ATOM 879 O O . LEU A 1 108 ? -1.654 3.081 5.616 1.00 98.00 108 LEU A O 1
ATOM 883 N N . ASP A 1 109 ? -1.435 1.813 3.777 1.00 96.94 109 ASP A N 1
ATOM 884 C CA . ASP A 1 109 ? -2.824 1.357 3.749 1.00 96.94 109 ASP A CA 1
ATOM 885 C C . ASP A 1 109 ? -3.152 0.495 4.976 1.00 96.94 109 ASP A C 1
ATOM 887 O O . ASP A 1 109 ? -4.185 0.696 5.611 1.00 96.94 109 ASP A O 1
ATOM 891 N N . GLN A 1 110 ? -2.232 -0.384 5.391 1.00 96.94 110 GLN A N 1
ATOM 892 C CA . GLN A 1 110 ? -2.345 -1.134 6.648 1.00 96.94 110 GLN A CA 1
ATOM 893 C C . GLN A 1 110 ? -2.439 -0.205 7.862 1.00 96.94 110 GLN A C 1
ATOM 895 O O . GLN A 1 110 ? -3.306 -0.387 8.714 1.00 96.94 110 GLN A O 1
ATOM 900 N N . LEU A 1 111 ? -1.570 0.806 7.945 1.00 97.06 111 LEU A N 1
ATOM 901 C CA . LEU A 1 111 ? -1.576 1.754 9.061 1.00 97.06 111 LEU A CA 1
ATOM 902 C C . LEU A 1 111 ? -2.851 2.598 9.092 1.00 97.06 111 LEU A C 1
ATOM 904 O O . LEU A 1 111 ? -3.406 2.810 10.164 1.00 97.06 111 LEU A O 1
ATOM 908 N N . ARG A 1 112 ? -3.346 3.039 7.932 1.00 96.00 112 ARG A N 1
ATOM 909 C CA . ARG A 1 112 ? -4.624 3.756 7.824 1.00 96.00 112 ARG A CA 1
ATOM 910 C C . ARG A 1 112 ? -5.800 2.879 8.227 1.00 96.00 112 ARG A C 1
ATOM 912 O O . ARG A 1 112 ? -6.688 3.348 8.927 1.00 96.00 112 ARG A O 1
ATOM 919 N N . HIS A 1 113 ? -5.792 1.610 7.825 1.00 95.94 113 HIS A N 1
ATOM 920 C CA . HIS A 1 113 ? -6.819 0.661 8.231 1.00 95.94 113 HIS A CA 1
ATOM 921 C C . HIS A 1 113 ? -6.828 0.471 9.753 1.00 95.94 113 HIS A C 1
ATOM 923 O O . HIS A 1 113 ? -7.876 0.595 10.377 1.00 95.94 113 HIS A O 1
ATOM 929 N N . LEU A 1 114 ? -5.656 0.270 10.365 1.00 95.31 114 LEU A N 1
ATOM 930 C CA . LEU A 1 114 ? -5.529 0.199 11.822 1.00 95.31 114 LEU A CA 1
ATOM 931 C C . LEU A 1 114 ? -5.970 1.498 12.503 1.00 95.31 114 LEU A C 1
ATOM 933 O O . LEU A 1 114 ? -6.668 1.450 13.509 1.00 95.31 114 LEU A O 1
ATOM 937 N N . GLN A 1 115 ? -5.607 2.655 11.950 1.00 93.81 115 GLN A N 1
ATOM 938 C CA . GLN A 1 115 ? -6.042 3.948 12.469 1.00 93.81 115 GLN A CA 1
ATOM 939 C C . GLN A 1 115 ? -7.568 4.070 12.456 1.00 93.81 115 GLN A C 1
ATOM 941 O O . GLN A 1 115 ? -8.139 4.521 13.443 1.00 93.81 115 GLN A O 1
ATOM 946 N N . HIS A 1 116 ? -8.225 3.633 11.382 1.00 90.81 116 HIS A N 1
ATOM 947 C CA . HIS A 1 116 ? -9.681 3.651 11.289 1.00 90.81 116 HIS A CA 1
ATOM 948 C C . HIS A 1 116 ? -10.340 2.682 12.282 1.00 90.81 116 HIS A C 1
ATOM 950 O O . HIS A 1 116 ? -11.355 3.015 12.877 1.00 90.81 116 HIS A O 1
ATOM 956 N N . LEU A 1 117 ? -9.734 1.519 12.547 1.00 89.12 117 LEU A N 1
ATOM 957 C CA . LEU A 1 117 ? -10.205 0.612 13.603 1.00 89.12 117 LEU A CA 1
ATOM 958 C C . LEU A 1 117 ? -10.022 1.189 15.013 1.00 89.12 117 LEU A C 1
ATOM 960 O O . LEU A 1 117 ? -10.761 0.821 15.921 1.00 89.12 117 LEU A O 1
ATOM 964 N N . LEU A 1 118 ? -9.035 2.066 15.204 1.00 88.19 118 LEU A N 1
ATOM 965 C CA . LEU A 1 118 ? -8.766 2.733 16.478 1.00 88.19 118 LEU A CA 1
ATOM 966 C C . LEU A 1 118 ? -9.577 4.019 16.675 1.00 88.19 118 LEU A C 1
ATOM 968 O O . LEU A 1 118 ? -9.705 4.475 17.807 1.00 88.19 118 LEU A O 1
ATOM 972 N N . GLU A 1 119 ? -10.135 4.593 15.610 1.00 85.81 119 GLU A N 1
ATOM 973 C CA . GLU A 1 119 ? -10.955 5.809 15.654 1.00 85.81 119 GLU A CA 1
ATOM 974 C C . GLU A 1 119 ? -12.119 5.713 16.666 1.00 85.81 119 GLU A C 1
ATOM 976 O O . GLU A 1 119 ? -12.233 6.607 17.506 1.00 85.81 119 GLU A O 1
ATOM 981 N N . PRO A 1 120 ? -12.899 4.613 16.736 1.00 80.88 120 PRO A N 1
ATOM 982 C CA . PRO A 1 120 ? -13.983 4.473 17.713 1.00 80.88 120 PRO A CA 1
ATOM 983 C C . PRO A 1 120 ? -13.496 4.364 19.165 1.00 80.88 120 PRO A C 1
ATOM 985 O O . PRO A 1 120 ? -14.255 4.630 20.093 1.00 80.88 120 PRO A O 1
ATOM 988 N N . PHE A 1 121 ? -12.235 3.976 19.380 1.00 74.81 121 PHE A N 1
ATOM 989 C CA . PHE A 1 121 ? -11.640 3.859 20.713 1.00 74.81 121 PHE A CA 1
ATOM 990 C C . PHE A 1 121 ? -11.057 5.176 21.232 1.00 74.81 121 PHE A C 1
ATOM 992 O O . PHE A 1 121 ? -10.708 5.244 22.409 1.00 74.81 121 PHE A O 1
ATOM 999 N N . GLN A 1 122 ? -10.937 6.216 20.396 1.00 78.12 122 GLN A N 1
ATOM 1000 C CA . GLN A 1 122 ? -10.484 7.535 20.855 1.00 78.12 122 GLN A CA 1
ATOM 1001 C C . GLN A 1 122 ? -11.509 8.176 21.801 1.00 78.12 122 GLN A C 1
ATOM 1003 O O . GLN A 1 122 ? -11.127 8.824 22.772 1.00 78.12 122 GLN A O 1
ATOM 1008 N N . GLU A 1 123 ? -12.800 7.917 21.570 1.00 71.62 123 GLU A N 1
ATOM 1009 C CA . GLU A 1 123 ? -13.902 8.349 22.431 1.00 71.62 123 GLU A CA 1
ATOM 1010 C C . GLU A 1 123 ? -14.770 7.149 22.850 1.00 71.62 123 GLU A C 1
ATOM 1012 O O . GLU A 1 123 ? -15.891 6.968 22.366 1.00 71.62 123 GLU A O 1
ATOM 1017 N N . PRO A 1 124 ? -14.285 6.308 23.781 1.00 67.00 124 PRO A N 1
ATOM 1018 C CA . PRO A 1 124 ? -14.985 5.083 24.159 1.00 67.00 124 PRO A CA 1
ATOM 1019 C C . PRO A 1 124 ? -16.334 5.365 24.835 1.00 67.00 124 PRO A C 1
ATOM 1021 O O . PRO A 1 124 ? -17.198 4.500 24.846 1.00 67.00 124 PRO A O 1
ATOM 1024 N N . GLN A 1 125 ? -16.530 6.569 25.383 1.00 63.38 125 GLN A N 1
ATOM 1025 C CA . GLN A 1 125 ? -17.781 6.983 26.024 1.00 63.38 125 GLN A CA 1
ATOM 1026 C C . GLN A 1 125 ? -18.893 7.343 25.023 1.00 63.38 125 GLN A C 1
ATOM 1028 O O . GLN A 1 125 ? -20.062 7.264 25.394 1.00 63.38 125 GLN A O 1
ATOM 1033 N N . SER A 1 126 ? -18.555 7.747 23.789 1.00 66.94 126 SER A N 1
ATOM 1034 C CA . SER A 1 126 ? -19.528 8.160 22.763 1.00 66.94 126 SER A CA 1
ATOM 1035 C C . SER A 1 126 ? -19.758 7.083 21.693 1.00 66.94 126 SER A C 1
ATOM 1037 O O . SER A 1 126 ? -20.893 6.887 21.264 1.00 66.94 126 SER A O 1
ATOM 1039 N N . ASN A 1 127 ? -18.704 6.363 21.286 1.00 64.06 127 ASN A N 1
ATOM 1040 C CA . ASN A 1 127 ? -18.731 5.444 20.140 1.00 64.06 127 ASN A CA 1
ATOM 1041 C C . ASN A 1 127 ? -18.947 3.967 20.501 1.00 64.06 127 ASN A C 1
ATOM 1043 O O . ASN A 1 127 ? -19.439 3.191 19.681 1.00 64.06 127 ASN A O 1
ATOM 1047 N N . ILE A 1 128 ? -18.570 3.551 21.710 1.00 64.19 128 ILE A N 1
ATOM 1048 C CA . ILE A 1 128 ? -18.704 2.167 22.173 1.00 64.19 128 ILE A CA 1
ATOM 1049 C C . ILE A 1 128 ? -19.852 2.141 23.173 1.00 64.19 128 ILE A C 1
ATOM 1051 O O . ILE A 1 128 ? -19.960 3.033 24.008 1.00 64.19 128 ILE A O 1
ATOM 1055 N N . GLN A 1 129 ? -20.735 1.143 23.060 1.00 61.31 129 GLN A N 1
ATOM 1056 C CA . GLN A 1 129 ? -21.971 1.084 23.844 1.00 61.31 129 GLN A CA 1
ATOM 1057 C C . GLN A 1 129 ? -21.688 1.413 25.322 1.00 61.31 129 GLN A C 1
ATOM 1059 O O . GLN A 1 129 ? -20.860 0.734 25.940 1.00 61.31 129 GLN A O 1
ATOM 1064 N N . PRO A 1 130 ? -22.368 2.414 25.908 1.00 60.44 130 PRO A N 1
ATOM 1065 C CA . PRO A 1 130 ? -22.051 2.909 27.250 1.00 60.44 130 PRO A CA 1
ATOM 1066 C C . PRO A 1 130 ? -22.159 1.812 28.322 1.00 60.44 130 PRO A C 1
ATOM 1068 O O . PRO A 1 130 ? -21.460 1.860 29.331 1.00 60.44 130 PRO A O 1
ATOM 1071 N N . ASN A 1 131 ? -22.953 0.770 28.053 1.00 56.12 131 ASN A N 1
ATOM 1072 C CA . ASN A 1 131 ? -23.140 -0.401 28.911 1.00 56.12 131 ASN A CA 1
ATOM 1073 C C . ASN A 1 131 ? -21.896 -1.304 29.046 1.00 56.12 131 ASN A C 1
ATOM 1075 O O . ASN A 1 131 ? -21.843 -2.109 29.971 1.00 56.12 131 ASN A O 1
ATOM 1079 N N . LEU A 1 132 ? -20.912 -1.208 28.142 1.00 60.06 132 LEU A N 1
ATOM 1080 C CA . LEU A 1 132 ? -19.650 -1.964 28.218 1.00 60.06 132 LEU A CA 1
ATOM 1081 C C . LEU A 1 132 ? -18.557 -1.215 28.993 1.00 60.06 132 LEU A C 1
ATOM 1083 O O . LEU A 1 132 ? -17.647 -1.840 29.534 1.00 60.06 132 LEU A O 1
ATOM 1087 N N . VAL A 1 133 ? -18.626 0.118 29.024 1.00 56.50 133 VAL A N 1
ATOM 1088 C CA . VAL A 1 133 ? -17.541 0.978 29.522 1.00 56.50 133 VAL A CA 1
ATOM 1089 C C . VAL A 1 133 ? -17.681 1.281 31.014 1.00 56.50 133 VAL A C 1
ATOM 1091 O O . VAL A 1 133 ? -16.678 1.526 31.686 1.00 56.50 133 VAL A O 1
ATOM 1094 N N . THR A 1 134 ? -18.885 1.207 31.580 1.00 58.78 134 THR A N 1
ATOM 1095 C CA . THR A 1 134 ? -19.101 1.468 33.006 1.00 58.78 134 THR A CA 1
ATOM 1096 C C . THR A 1 134 ? -19.429 0.178 33.763 1.00 58.78 134 THR A C 1
ATOM 1098 O O . THR A 1 134 ? -20.446 -0.471 33.539 1.00 58.78 134 THR A O 1
ATOM 1101 N N . ARG A 1 135 ? -18.579 -0.182 34.740 1.00 56.66 135 ARG A N 1
ATOM 1102 C CA . ARG A 1 135 ? -18.887 -1.213 35.760 1.00 56.66 135 ARG A CA 1
ATOM 1103 C C . ARG A 1 135 ? -20.152 -0.891 36.580 1.00 56.66 135 ARG A C 1
ATOM 1105 O O . ARG A 1 135 ? -20.681 -1.774 37.239 1.00 56.66 135 ARG A O 1
ATOM 1112 N N . GLU A 1 136 ? -20.621 0.352 36.507 1.00 56.91 136 GLU A N 1
ATOM 1113 C CA . GLU A 1 136 ? -21.744 0.945 37.244 1.00 56.91 136 GLU A CA 1
ATOM 1114 C C . GLU A 1 136 ? -22.921 1.293 36.300 1.00 56.91 136 GLU A C 1
ATOM 1116 O O . GLU A 1 136 ? -23.603 2.300 36.484 1.00 56.91 136 GLU A O 1
ATOM 1121 N N . GLY A 1 137 ? -23.124 0.525 35.223 1.00 68.50 137 GLY A N 1
ATOM 1122 C CA . GLY A 1 137 ? -24.217 0.766 34.273 1.00 68.50 137 GLY A CA 1
ATOM 1123 C C . GLY A 1 137 ? -25.611 0.576 34.892 1.00 68.50 137 GLY A C 1
ATOM 1124 O O . GLY A 1 137 ? -25.770 -0.163 35.867 1.00 68.50 137 GLY A O 1
ATOM 1125 N N . GLU A 1 138 ? -26.641 1.190 34.297 1.00 70.12 138 GLU A N 1
ATOM 1126 C CA . GLU A 1 138 ? -28.048 1.097 34.749 1.00 70.12 138 GLU A CA 1
ATOM 1127 C C . GLU A 1 138 ? -28.499 -0.356 34.980 1.00 70.12 138 GLU A C 1
ATOM 1129 O O . GLU A 1 138 ? -29.203 -0.658 35.943 1.00 70.12 138 GLU A O 1
ATOM 1134 N N . LEU A 1 139 ? -27.996 -1.279 34.158 1.00 74.12 139 LEU A N 1
ATOM 1135 C CA . LEU A 1 139 ? -28.275 -2.709 34.250 1.00 74.12 139 LEU A CA 1
ATOM 1136 C C . LEU A 1 139 ? -27.747 -3.348 35.547 1.00 74.12 139 LEU A C 1
ATOM 1138 O O . LEU A 1 139 ? -28.407 -4.214 36.117 1.00 74.12 139 LEU A O 1
ATOM 1142 N N . VAL A 1 140 ? -26.590 -2.914 36.060 1.00 76.25 140 VAL A N 1
ATOM 1143 C CA . VAL A 1 140 ? -26.051 -3.395 37.346 1.00 76.25 140 VAL A CA 1
ATOM 1144 C C . VAL A 1 140 ? -26.910 -2.885 38.505 1.00 76.25 140 VAL A C 1
ATOM 1146 O O . VAL A 1 140 ? -27.241 -3.661 39.403 1.00 76.25 140 VAL A O 1
ATOM 1149 N N . GLN A 1 141 ? -27.357 -1.627 38.446 1.00 80.12 141 GLN A N 1
ATOM 1150 C CA . GLN A 1 141 ? -28.273 -1.063 39.445 1.00 80.12 141 GLN A CA 1
ATOM 1151 C C . GLN A 1 141 ? -29.632 -1.775 39.440 1.00 80.12 141 GLN A C 1
ATOM 1153 O O . GLN A 1 141 ? -30.232 -2.013 40.490 1.00 80.12 141 GLN A O 1
ATOM 1158 N N . GLU A 1 142 ? -30.138 -2.140 38.264 1.00 83.25 142 GLU A N 1
ATOM 1159 C CA . GLU A 1 142 ? -31.401 -2.862 38.131 1.00 83.25 142 GLU A CA 1
ATOM 1160 C C . GLU A 1 142 ? -31.287 -4.320 38.608 1.00 83.25 142 GLU A C 1
ATOM 1162 O O . GLU A 1 142 ? -32.170 -4.813 39.316 1.00 83.25 142 GLU A O 1
ATOM 1167 N N . LEU A 1 143 ? -30.151 -4.981 38.351 1.00 85.00 143 LEU A N 1
ATOM 1168 C CA . LEU A 1 143 ? -29.819 -6.285 38.937 1.00 85.00 143 LEU A CA 1
ATOM 1169 C C . LEU A 1 143 ? -29.716 -6.237 40.468 1.00 85.00 143 LEU A C 1
ATOM 1171 O O . LEU A 1 143 ? -30.164 -7.168 41.141 1.00 85.00 143 LEU A O 1
ATOM 1175 N N . GLU A 1 144 ? -29.177 -5.164 41.044 1.00 84.88 144 GLU A N 1
ATOM 1176 C CA . GLU A 1 144 ? -29.109 -4.995 42.497 1.00 84.88 144 GLU A CA 1
ATOM 1177 C C . GLU A 1 144 ? -30.499 -4.786 43.123 1.00 84.88 144 GLU A C 1
ATOM 1179 O O . GLU A 1 144 ? -30.833 -5.425 44.128 1.00 84.88 144 GLU A O 1
ATOM 1184 N N . LYS A 1 145 ? -31.370 -3.995 42.479 1.00 89.56 145 LYS A N 1
ATOM 1185 C CA . LYS A 1 145 ? -32.787 -3.865 42.871 1.00 89.56 145 LYS A CA 1
ATOM 1186 C C . LYS A 1 145 ? -33.505 -5.215 42.825 1.00 89.56 145 LYS A C 1
ATOM 1188 O O . LYS A 1 145 ? -34.220 -5.557 43.770 1.00 89.56 145 LYS A O 1
ATOM 1193 N N . MET A 1 146 ? -33.287 -6.009 41.775 1.00 87.50 146 MET A N 1
ATOM 1194 C CA . MET A 1 146 ? -33.849 -7.359 41.674 1.00 87.50 146 MET A CA 1
ATOM 1195 C C . MET A 1 146 ? -33.347 -8.274 42.797 1.00 87.50 146 MET A C 1
ATOM 1197 O O . MET A 1 146 ? -34.158 -8.943 43.438 1.00 87.50 146 MET A O 1
ATOM 1201 N N . ARG A 1 147 ? -32.045 -8.258 43.117 1.00 89.00 147 ARG A N 1
ATOM 1202 C CA . ARG A 1 147 ? -31.485 -9.023 44.249 1.00 89.00 147 ARG A CA 1
ATOM 1203 C C . ARG A 1 147 ? -32.134 -8.641 45.577 1.00 89.00 147 ARG A C 1
ATOM 1205 O O . ARG A 1 147 ? -32.502 -9.519 46.356 1.00 89.00 147 ARG A O 1
ATOM 1212 N N . MET A 1 148 ? -32.330 -7.347 45.817 1.00 91.12 148 MET A N 1
ATOM 1213 C CA . MET A 1 148 ? -32.985 -6.855 47.028 1.00 91.12 148 MET A CA 1
ATOM 1214 C C . MET A 1 148 ? -34.452 -7.301 47.113 1.00 91.12 148 MET A C 1
ATOM 1216 O O . MET A 1 148 ? -34.917 -7.724 48.176 1.00 91.12 148 MET A O 1
ATOM 1220 N N . LEU A 1 149 ? -35.187 -7.245 45.998 1.00 90.12 149 LEU A N 1
ATOM 1221 C CA . LEU A 1 149 ? -36.573 -7.714 45.933 1.00 90.12 149 LEU A CA 1
ATOM 1222 C C . LEU A 1 149 ? -36.669 -9.222 46.185 1.00 90.12 149 LEU A C 1
ATOM 1224 O O . LEU A 1 149 ? -37.506 -9.642 46.982 1.00 90.12 149 LEU A O 1
ATOM 1228 N N . VAL A 1 150 ? -35.782 -10.028 45.599 1.00 90.56 150 VAL A N 1
ATOM 1229 C CA . VAL A 1 150 ? -35.723 -11.483 45.826 1.00 90.56 150 VAL A CA 1
ATOM 1230 C C . VAL A 1 150 ? -35.395 -11.809 47.285 1.00 90.56 150 VAL A C 1
ATOM 1232 O O . VAL A 1 150 ? -36.055 -12.660 47.884 1.00 90.56 150 VAL A O 1
ATOM 1235 N N . ALA A 1 151 ? -34.445 -11.104 47.902 1.00 89.44 151 ALA A N 1
ATOM 1236 C CA . ALA A 1 151 ? -34.136 -11.264 49.325 1.00 89.44 151 ALA A CA 1
ATOM 1237 C C . ALA A 1 151 ? -35.346 -10.922 50.217 1.00 89.44 151 ALA A C 1
ATOM 1239 O O . ALA A 1 151 ? -35.663 -11.635 51.168 1.00 89.44 151 ALA A O 1
ATOM 1240 N N . ARG A 1 152 ? -36.092 -9.862 49.883 1.00 86.88 152 ARG A N 1
ATOM 1241 C CA . ARG A 1 152 ? -37.297 -9.475 50.630 1.00 86.88 152 ARG A CA 1
ATOM 1242 C C . ARG A 1 152 ? -38.450 -10.463 50.435 1.00 86.88 152 ARG A C 1
ATOM 1244 O O . ARG A 1 152 ? -39.162 -10.757 51.396 1.00 86.88 152 ARG A O 1
ATOM 1251 N N . VAL A 1 153 ? -38.654 -10.961 49.216 1.00 90.06 153 VAL A N 1
ATOM 1252 C CA . VAL A 1 153 ? -39.698 -11.949 48.906 1.00 90.06 153 VAL A CA 1
ATOM 1253 C C . VAL A 1 153 ? -39.387 -13.280 49.587 1.00 90.06 153 VAL A C 1
ATOM 1255 O O . VAL A 1 153 ? -40.256 -13.810 50.273 1.00 90.06 153 VAL A O 1
ATOM 1258 N N . SER A 1 154 ? -38.149 -13.771 49.498 1.00 82.81 154 SER A N 1
ATOM 1259 C CA . SER A 1 154 ? -37.720 -14.996 50.188 1.00 82.81 154 SER A CA 1
ATOM 1260 C C . SER A 1 154 ? -37.834 -14.874 51.712 1.00 82.81 154 SER A C 1
ATOM 1262 O O . SER A 1 154 ? -38.397 -15.764 52.346 1.00 82.81 154 SER A O 1
ATOM 1264 N N . GLY A 1 155 ? -37.431 -13.741 52.300 1.00 84.38 155 GLY A N 1
ATOM 1265 C CA . GLY A 1 155 ? -37.607 -13.476 53.732 1.00 84.38 155 GLY A CA 1
ATOM 1266 C C . GLY A 1 155 ? -39.077 -13.454 54.173 1.00 84.38 155 GLY A C 1
ATOM 1267 O O . GLY A 1 155 ? -39.433 -14.070 55.177 1.00 84.38 155 GLY A O 1
ATOM 1268 N N . ARG A 1 156 ? -39.970 -12.813 53.402 1.00 80.38 156 ARG A N 1
ATOM 1269 C CA . ARG A 1 156 ? -41.419 -12.814 53.691 1.00 80.38 156 ARG A CA 1
ATOM 1270 C C . ARG A 1 156 ? -42.059 -14.191 53.498 1.00 80.38 156 ARG A C 1
ATOM 1272 O O . ARG A 1 156 ? -42.942 -14.551 54.274 1.00 80.38 156 ARG A O 1
ATOM 1279 N N . MET A 1 157 ? -41.628 -14.966 52.501 1.00 81.31 157 MET A N 1
ATOM 1280 C CA . MET A 1 157 ? -42.091 -16.344 52.298 1.00 81.31 157 MET A CA 1
ATOM 1281 C C . MET A 1 157 ? -41.655 -17.256 53.450 1.00 81.31 157 MET A C 1
ATOM 1283 O O . MET A 1 157 ? -42.486 -17.999 53.968 1.00 81.31 157 MET A O 1
ATOM 1287 N N . ALA A 1 158 ? -40.409 -17.136 53.914 1.00 76.31 158 ALA A N 1
ATOM 1288 C CA . ALA A 1 158 ? -39.907 -17.864 55.079 1.00 76.31 158 ALA A CA 1
ATOM 1289 C C . ALA A 1 158 ? -40.647 -17.469 56.370 1.00 76.31 158 ALA A C 1
ATOM 1291 O O . ALA A 1 158 ? -41.053 -18.332 57.145 1.00 76.31 158 ALA A O 1
ATOM 1292 N N . GLN A 1 159 ? -40.913 -16.176 56.579 1.00 74.62 159 GLN A N 1
ATOM 1293 C CA . GLN A 1 159 ? -41.678 -15.701 57.736 1.00 74.62 159 GLN A CA 1
ATOM 1294 C C . GLN A 1 159 ? -43.138 -16.182 57.704 1.00 74.62 159 GLN A C 1
ATOM 1296 O O . GLN A 1 159 ? -43.696 -16.516 58.747 1.00 74.62 159 GLN A O 1
ATOM 1301 N N . LYS A 1 160 ? -43.756 -16.271 56.518 1.00 73.56 160 LYS A N 1
ATOM 1302 C CA . LYS A 1 160 ? -45.104 -16.836 56.349 1.00 73.56 160 LYS A CA 1
ATOM 1303 C C . LYS A 1 160 ? -45.133 -18.348 56.607 1.00 73.56 160 LYS A C 1
ATOM 1305 O O . LYS A 1 160 ? -46.084 -18.820 57.217 1.00 73.56 160 LYS A O 1
ATOM 1310 N N . GLN A 1 161 ? -44.100 -19.090 56.204 1.00 68.06 161 GLN A N 1
ATOM 1311 C CA . GLN A 1 161 ? -43.956 -20.516 56.535 1.00 68.06 161 GLN A CA 1
ATOM 1312 C C . GLN A 1 161 ? -43.722 -20.736 58.039 1.00 68.06 161 GLN A C 1
ATOM 1314 O O . GLN A 1 161 ? -44.356 -21.596 58.635 1.00 68.06 161 GLN A O 1
ATOM 1319 N N . SER A 1 162 ? -42.894 -19.909 58.684 1.00 59.34 162 SER A N 1
ATOM 1320 C CA . SER A 1 162 ? -42.654 -19.965 60.135 1.00 59.34 162 SER A CA 1
ATOM 1321 C C . SER A 1 162 ? -43.904 -19.623 60.956 1.00 59.34 162 SER A C 1
ATOM 1323 O O . SER A 1 162 ? -44.173 -20.283 61.956 1.00 59.34 162 SER A O 1
ATOM 1325 N N . LYS A 1 163 ? -44.698 -18.638 60.519 1.00 56.78 163 LYS A N 1
ATOM 1326 C CA . LYS A 1 163 ? -45.937 -18.222 61.196 1.00 56.78 163 LYS A CA 1
ATOM 1327 C C . LYS A 1 163 ? -47.130 -19.143 60.901 1.00 56.78 163 LYS A C 1
ATOM 1329 O O . LYS A 1 163 ? -48.096 -19.131 61.649 1.00 56.78 163 LYS A O 1
ATOM 1334 N N . GLY A 1 164 ? -47.051 -19.951 59.840 1.00 52.38 164 GLY A N 1
ATOM 1335 C CA . GLY A 1 164 ? -47.980 -21.054 59.570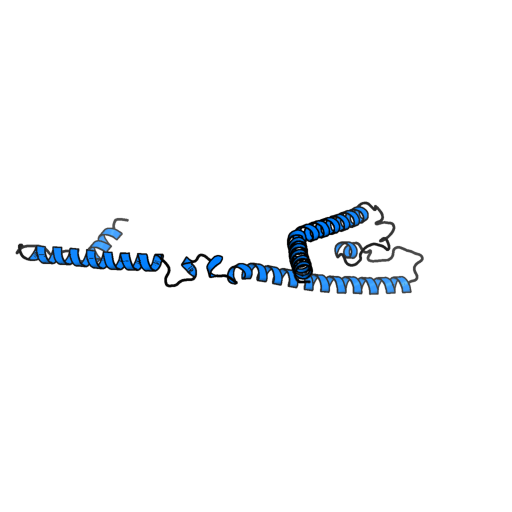 1.00 52.38 164 GLY A CA 1
ATOM 1336 C C . GLY A 1 164 ? -47.693 -22.325 60.380 1.00 52.38 164 GLY A C 1
ATOM 1337 O O . GLY A 1 164 ? -48.538 -23.207 60.418 1.00 52.38 164 GLY A O 1
ATOM 1338 N N . ASN A 1 165 ? -46.540 -22.405 61.055 1.00 47.31 165 ASN A N 1
ATOM 1339 C CA . ASN A 1 165 ? -46.136 -23.555 61.872 1.00 47.31 165 ASN A CA 1
ATOM 1340 C C . ASN A 1 165 ? -46.482 -23.412 63.366 1.00 47.31 165 ASN A C 1
ATOM 1342 O O . ASN A 1 165 ? -46.111 -24.276 64.155 1.00 47.31 165 ASN A O 1
ATOM 1346 N N . THR A 1 166 ? -47.149 -22.329 63.782 1.00 45.16 166 THR A N 1
ATOM 1347 C CA . THR A 1 166 ? -47.518 -22.118 65.197 1.00 45.16 166 THR A CA 1
ATOM 1348 C C . THR A 1 166 ? -48.926 -22.624 65.542 1.00 45.16 166 THR A C 1
ATOM 1350 O O . THR A 1 166 ? -49.213 -22.771 66.720 1.00 45.16 166 THR A O 1
ATOM 1353 N N . ASP A 1 167 ? -49.747 -22.995 64.548 1.00 45.12 167 ASP A N 1
ATOM 1354 C CA . ASP A 1 167 ? -51.119 -23.507 64.755 1.00 45.12 167 ASP A CA 1
ATOM 1355 C C . ASP A 1 167 ? -51.379 -24.881 64.102 1.00 45.12 167 ASP A C 1
ATOM 1357 O O . ASP A 1 167 ? -52.506 -25.203 63.730 1.00 45.12 167 ASP A O 1
ATOM 1361 N N . ALA A 1 168 ? -50.354 -25.723 63.951 1.00 38.31 168 ALA A N 1
ATOM 1362 C CA . ALA A 1 168 ? -50.556 -27.105 63.514 1.00 38.31 168 ALA A CA 1
ATOM 1363 C C . ALA A 1 168 ? -49.471 -28.040 64.059 1.00 38.31 168 ALA A C 1
ATOM 1365 O O . ALA A 1 168 ? -48.498 -28.377 63.386 1.00 38.31 168 ALA A O 1
ATOM 1366 N N . SER A 1 169 ? -49.666 -28.514 65.288 1.00 39.91 169 SER A N 1
ATOM 1367 C CA . SER A 1 169 ? -49.251 -29.873 65.614 1.00 39.91 169 SER A CA 1
ATOM 1368 C C . SER A 1 169 ? -50.103 -30.829 64.776 1.00 39.91 169 SER A C 1
ATOM 1370 O O . SER A 1 169 ? -51.261 -31.047 65.121 1.00 39.91 169 SER A O 1
ATOM 1372 N N . ASP A 1 170 ? -49.581 -31.282 63.637 1.00 35.91 170 ASP A N 1
ATOM 1373 C CA . ASP A 1 170 ? -49.431 -32.698 63.264 1.00 35.91 170 ASP A CA 1
ATOM 1374 C C . ASP A 1 170 ? -49.109 -32.838 61.756 1.00 35.91 170 ASP A C 1
ATOM 1376 O O . ASP A 1 170 ? -49.661 -32.134 60.914 1.00 35.91 170 ASP A O 1
ATOM 1380 N N . ALA A 1 171 ? -48.235 -33.794 61.442 1.00 41.72 171 ALA A N 1
ATOM 1381 C CA . ALA A 1 171 ? -47.939 -34.377 60.127 1.00 41.72 171 ALA A CA 1
ATOM 1382 C C . ALA A 1 171 ? -47.260 -33.548 58.997 1.00 41.72 171 ALA A C 1
ATOM 1384 O O . ALA A 1 171 ? -47.860 -32.749 58.283 1.00 41.72 171 ALA A O 1
ATOM 1385 N N . SER A 1 172 ? -46.038 -34.009 58.685 1.00 40.50 172 SER A N 1
ATOM 1386 C CA . SER A 1 172 ? -45.442 -34.175 57.343 1.00 40.50 172 SER A CA 1
ATOM 1387 C C . SER A 1 172 ? -44.338 -33.193 56.922 1.00 40.50 172 SER A C 1
ATOM 1389 O O . SER A 1 172 ? -44.559 -32.038 56.569 1.00 40.50 172 SER A O 1
ATOM 1391 N N . TYR A 1 173 ? -43.117 -33.733 56.896 1.00 47.28 173 TYR A N 1
ATOM 1392 C CA . TYR A 1 173 ? -41.873 -33.138 56.413 1.00 47.28 173 TYR A CA 1
ATOM 1393 C C . TYR A 1 173 ? -42.031 -32.450 55.040 1.00 47.28 173 TYR A C 1
ATOM 1395 O O . TYR A 1 173 ? -42.457 -33.101 54.081 1.00 47.28 173 TYR A O 1
ATOM 1403 N N . PRO A 1 174 ? -41.643 -31.170 54.890 1.00 53.97 174 PRO A N 1
ATOM 1404 C CA . PRO A 1 174 ? -41.559 -30.540 53.584 1.00 53.97 174 PRO A CA 1
ATOM 1405 C C . PRO A 1 174 ? -40.280 -31.035 52.898 1.00 53.97 174 PRO A C 1
ATOM 1407 O O . PRO A 1 174 ? -39.174 -30.798 53.382 1.00 53.97 174 PRO A O 1
ATOM 1410 N N . LEU A 1 175 ? -40.443 -31.752 51.785 1.00 60.09 175 LEU A N 1
ATOM 1411 C CA . LEU A 1 175 ? -39.357 -32.190 50.903 1.00 60.09 175 LEU A CA 1
ATOM 1412 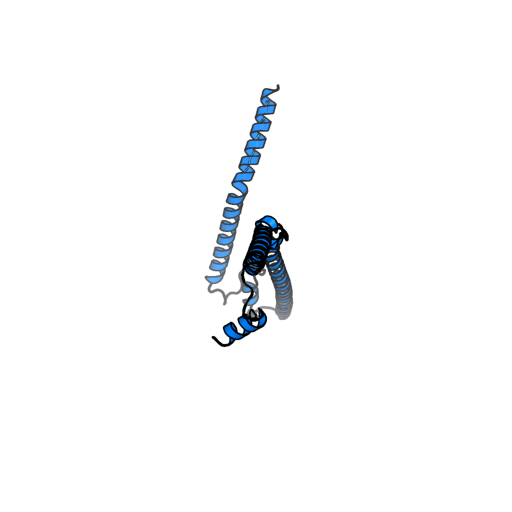C C . LEU A 1 175 ? -38.380 -31.029 50.644 1.00 60.09 175 LEU A C 1
ATOM 1414 O O . LEU A 1 175 ? -38.797 -29.904 50.339 1.00 60.09 175 LEU A O 1
ATOM 1418 N N . GLY A 1 176 ? -37.086 -31.313 50.796 1.00 62.12 176 GLY A N 1
ATOM 1419 C CA . GLY A 1 176 ? -36.017 -30.329 50.678 1.00 62.12 176 GLY A CA 1
ATOM 1420 C C . GLY A 1 176 ? -35.949 -29.703 49.278 1.00 62.12 176 GLY A C 1
ATOM 1421 O O . GLY A 1 176 ? -36.367 -30.326 48.298 1.00 62.12 176 GLY A O 1
ATOM 1422 N N . PRO A 1 177 ? -35.412 -28.476 49.158 1.00 61.47 177 PRO A N 1
ATOM 1423 C CA . PRO A 1 177 ? -35.318 -27.753 47.885 1.00 61.47 177 PRO A CA 1
ATOM 1424 C C . PRO A 1 177 ? -34.619 -28.567 46.781 1.00 61.47 177 PRO A C 1
ATOM 1426 O O . PRO A 1 177 ? -34.996 -28.460 45.615 1.00 61.47 177 PRO A O 1
ATOM 1429 N N . ASP A 1 178 ? -33.698 -29.453 47.157 1.00 57.94 178 ASP A N 1
ATOM 1430 C CA . ASP A 1 178 ? -32.949 -30.313 46.237 1.00 57.94 178 ASP A CA 1
ATOM 1431 C C . ASP A 1 178 ? -33.826 -31.392 45.575 1.00 57.94 178 ASP A C 1
ATOM 1433 O O . ASP A 1 178 ? -33.647 -31.707 44.401 1.00 57.94 178 ASP A O 1
ATOM 1437 N N . GLN A 1 179 ? -34.850 -31.899 46.272 1.00 63.69 179 GLN A N 1
ATOM 1438 C CA . GLN A 1 179 ? -35.813 -32.851 45.697 1.00 63.69 179 GLN A CA 1
ATOM 1439 C C . GLN A 1 179 ? -36.786 -32.183 44.724 1.00 63.69 179 GLN A C 1
ATOM 1441 O O . GLN A 1 179 ? -37.220 -32.809 43.760 1.00 63.69 179 GLN A O 1
ATOM 1446 N N . LYS A 1 180 ? -37.102 -30.899 44.934 1.00 63.97 180 LYS A N 1
ATOM 1447 C CA . LYS A 1 180 ? -37.903 -30.119 43.979 1.00 63.97 180 LYS A CA 1
ATOM 1448 C C . LYS A 1 180 ? -37.159 -29.867 42.672 1.00 63.97 180 LYS A C 1
ATOM 1450 O O . LYS A 1 180 ? -37.785 -29.886 41.618 1.00 63.97 180 LYS A O 1
ATOM 1455 N N . LEU A 1 181 ? -35.850 -29.628 42.743 1.00 65.06 181 LEU A N 1
ATOM 1456 C CA . LEU A 1 181 ? -35.015 -29.457 41.554 1.00 65.06 181 LEU A CA 1
ATOM 1457 C C . LEU A 1 181 ? -34.873 -30.772 40.783 1.00 65.06 181 LEU A C 1
ATOM 1459 O O . LEU A 1 181 ? -35.031 -30.765 39.567 1.00 65.06 181 LEU A O 1
ATOM 1463 N N . ALA A 1 182 ? -34.677 -31.894 41.481 1.00 72.75 182 ALA A N 1
ATOM 1464 C CA . ALA A 1 182 ? -34.650 -33.217 40.856 1.00 72.75 182 ALA A CA 1
ATOM 1465 C C . ALA A 1 182 ? -35.970 -33.544 40.130 1.00 72.75 182 ALA A C 1
ATOM 1467 O O . ALA A 1 182 ? -35.954 -33.924 38.965 1.00 72.75 182 ALA A O 1
ATOM 1468 N N . ALA A 1 183 ? -37.118 -33.289 40.766 1.00 71.50 183 ALA A N 1
ATOM 1469 C CA . ALA A 1 183 ? -38.426 -33.551 40.161 1.00 71.50 183 ALA A CA 1
ATOM 1470 C C . ALA A 1 183 ? -38.725 -32.687 38.920 1.00 71.50 183 ALA A C 1
ATOM 1472 O O . ALA A 1 183 ? -39.494 -33.103 38.061 1.00 71.50 183 ALA A O 1
ATOM 1473 N N . LEU A 1 184 ? -38.143 -31.488 38.817 1.00 65.44 184 LEU A N 1
ATOM 1474 C CA . LEU A 1 184 ? -38.299 -30.626 37.640 1.00 65.44 184 LEU A CA 1
ATOM 1475 C C . LEU A 1 184 ? -37.376 -31.017 36.481 1.00 65.44 184 LEU A C 1
ATOM 1477 O O . LEU A 1 184 ? -37.705 -30.717 35.337 1.00 65.44 184 LEU A O 1
ATOM 1481 N N . LEU A 1 185 ? -36.250 -31.673 36.766 1.00 68.44 185 LEU A N 1
ATOM 1482 C CA . LEU A 1 185 ? -35.319 -32.173 35.751 1.00 68.44 185 LEU A CA 1
ATOM 1483 C C . LEU A 1 185 ? -35.768 -33.517 35.156 1.00 68.44 185 LEU A C 1
ATOM 1485 O O . LEU A 1 185 ? -35.486 -33.778 33.996 1.00 68.44 185 LEU A O 1
ATOM 1489 N N . ASP A 1 186 ? -36.523 -34.327 35.902 1.00 65.12 186 ASP A N 1
ATOM 1490 C CA . ASP A 1 186 ? -37.119 -35.576 35.392 1.00 65.12 186 ASP A CA 1
ATOM 1491 C C . ASP A 1 186 ? -38.364 -35.348 34.503 1.00 65.12 186 ASP A C 1
ATOM 1493 O O . ASP A 1 186 ? -38.906 -36.290 33.927 1.00 65.12 186 ASP A O 1
ATOM 1497 N N . LEU A 1 187 ? -38.840 -34.102 34.393 1.00 57.91 187 LEU A N 1
ATOM 1498 C CA . LEU A 1 187 ? -40.011 -33.702 33.598 1.00 57.91 187 LEU A CA 1
ATOM 1499 C C . LEU A 1 187 ? -39.648 -33.088 32.230 1.00 57.91 187 LEU A C 1
ATOM 1501 O O . LEU A 1 187 ? -40.540 -32.580 31.546 1.00 57.91 187 LEU A O 1
ATOM 1505 N N . SER A 1 188 ? -38.370 -33.137 31.833 1.00 45.25 188 SER A N 1
ATOM 1506 C CA . SER A 1 188 ? -37.872 -32.706 30.515 1.00 45.25 188 SER A CA 1
ATOM 1507 C C . SER A 1 188 ? -37.434 -33.870 29.638 1.00 45.25 188 SER A C 1
ATOM 1509 O O . SER A 1 188 ? -36.606 -34.667 30.131 1.00 45.25 188 SER A O 1
#

InterPro domains:
  IPR025207 Kinetochore Sim4 complex subunit Fta4 [PF13093] (23-156)
  IPR025207 Kinetochore Sim4 complex subunit Fta4 [PTHR42040] (25-186)

Radius of gyration: 40.05 Å; chains: 1; bounding box: 76×92×101 Å

Organism: NCBI:txid308745

Sequence (188 aa):
MATAAVFTSVFFTFCMLWAKVNQPAVQHVAQQITSLYWSSVSQITRDVTSLERGIDRTVDLSSHQNITQLPAELYEQSASEEERARYKRLQERLVGLDNLRQQRQRRLDQLRHLQHLLEPFQEPQSNIQPNLVTREGELVQELEKMRMLVARVSGRMAQKQSKGNTDASDASYPLGPDQKLAALLDLS